Protein AF-A0A6G4ZQU2-F1 (afdb_monomer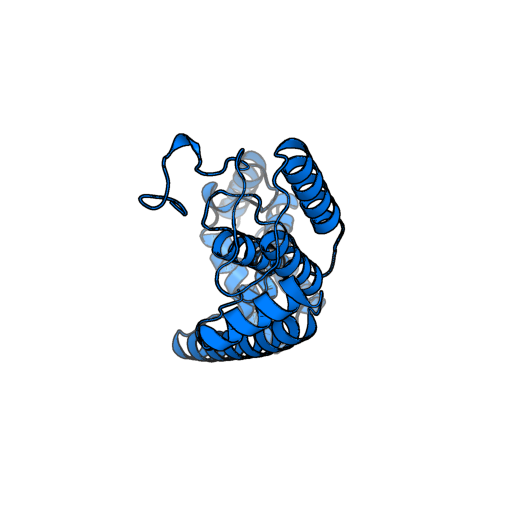_lite)

Secondary structure (DSSP, 8-state):
--STTTS-GGGTTSBPSS----TT--------HHHHHHHHHHHHHHHHH--SHHHHHHHHHHHHHHH--BSS-HHHHHHHHHHHHHHHTTPPPP--TTS-HHHHHHHHHHHHHH---HHHHHHHHHHHHHHHHHHHHHHHHTT--HHHHHTHHHHHHHHHHHHHHT--HHHHHHHHHHHHHHHS-HHHHHHHHHHHHHHHHT--GGGGTTT---HHHHHHHHHHHHHH-

Sequence (229 aa):
LLADGLIDPQYAGKVRDFGVRIGGSTYIPFENPKQLQLQLDKITEKATMISDPFEQSLFLLVHISYLQAFADVNKRTARLAANASLITGNLVPLAFSDVEVQDYMSAMIAIYELQDVRPLIDLYVYSYLRTCAAYDSTVKVLGFDEVRVRYRQERRRVIREVILKGLVGVQLEEYIRSEAIKNLPVQARERFIEDIFEDLEQIDESRLVGLGVSPDQLANWLQLYTQIN

Structure (mmCIF, N/CA/C/O backbone):
data_AF-A0A6G4ZQU2-F1
#
_entry.id   AF-A0A6G4ZQU2-F1
#
loop_
_atom_site.group_PDB
_atom_site.id
_atom_site.type_symbol
_atom_site.label_atom_id
_atom_site.label_alt_id
_atom_site.label_comp_id
_atom_site.label_asym_id
_atom_site.label_entity_id
_atom_site.label_seq_id
_atom_site.pdbx_PDB_ins_code
_atom_site.Cartn_x
_atom_site.Cartn_y
_atom_site.Cartn_z
_atom_site.occupancy
_atom_site.B_iso_or_equiv
_atom_site.auth_seq_id
_atom_site.auth_comp_id
_atom_site.auth_asym_id
_atom_site.auth_atom_id
_atom_site.pdbx_PDB_model_num
ATOM 1 N N . LEU A 1 1 ? 6.284 17.683 -5.124 1.00 61.56 1 LEU A N 1
ATOM 2 C CA . LEU A 1 1 ? 6.090 16.642 -4.073 1.00 61.56 1 LEU A CA 1
ATOM 3 C C . LEU A 1 1 ? 6.946 15.370 -4.235 1.00 61.56 1 LEU A C 1
ATOM 5 O O . LEU A 1 1 ? 7.692 15.100 -3.310 1.00 61.56 1 LEU A O 1
ATOM 9 N N . LEU A 1 2 ? 6.914 14.594 -5.338 1.00 67.00 2 LEU A N 1
ATOM 10 C CA . LEU A 1 2 ? 7.847 13.445 -5.523 1.00 67.00 2 LEU A CA 1
ATOM 11 C C . LEU A 1 2 ? 8.980 13.685 -6.529 1.00 67.00 2 LEU A C 1
ATOM 13 O O . LEU A 1 2 ? 10.102 13.225 -6.320 1.00 67.00 2 LEU A O 1
ATOM 17 N N . ALA A 1 3 ? 8.676 14.390 -7.614 1.00 70.81 3 ALA A N 1
ATOM 18 C CA . ALA A 1 3 ? 9.620 14.729 -8.678 1.00 70.81 3 ALA A CA 1
ATOM 19 C C . ALA A 1 3 ? 10.084 16.199 -8.608 1.00 70.81 3 ALA A C 1
ATOM 21 O O . ALA A 1 3 ? 10.686 16.718 -9.543 1.00 70.81 3 ALA A O 1
ATOM 22 N N . ASP A 1 4 ? 9.772 16.866 -7.495 1.00 75.06 4 ASP A N 1
ATOM 23 C CA . ASP A 1 4 ? 10.093 18.274 -7.267 1.00 75.06 4 ASP A CA 1
ATOM 24 C C . ASP A 1 4 ? 11.600 18.500 -7.305 1.00 75.06 4 ASP A C 1
ATOM 26 O O . ASP A 1 4 ? 12.341 17.768 -6.649 1.00 75.06 4 ASP A O 1
ATOM 30 N N . GLY A 1 5 ? 12.046 19.484 -8.083 1.00 75.75 5 GLY A N 1
ATOM 31 C CA . GLY A 1 5 ? 13.468 19.794 -8.250 1.00 75.75 5 GLY A CA 1
ATOM 32 C C . GLY A 1 5 ? 14.312 18.697 -8.916 1.00 75.75 5 GLY A C 1
ATOM 33 O O . GLY A 1 5 ? 15.528 18.843 -8.981 1.00 75.75 5 GLY A O 1
ATOM 34 N N . LEU A 1 6 ? 13.702 17.610 -9.405 1.00 78.31 6 LEU A N 1
ATOM 35 C CA . LEU A 1 6 ? 14.404 16.488 -10.046 1.00 78.31 6 LEU A CA 1
ATOM 36 C C . LEU A 1 6 ? 14.203 16.453 -11.558 1.00 78.31 6 LEU A C 1
ATOM 38 O O . LEU A 1 6 ? 15.086 16.013 -12.289 1.00 78.31 6 LEU A O 1
ATOM 42 N N . ILE A 1 7 ? 13.040 16.906 -12.022 1.00 83.81 7 ILE A N 1
ATOM 43 C CA . ILE A 1 7 ? 12.680 16.969 -13.438 1.00 83.81 7 ILE A CA 1
ATOM 44 C C . ILE A 1 7 ? 11.973 18.286 -13.736 1.00 83.81 7 ILE A C 1
ATOM 46 O O . ILE A 1 7 ? 11.455 18.947 -12.833 1.00 83.81 7 ILE A O 1
ATOM 50 N N . ASP A 1 8 ? 11.922 18.640 -15.018 1.00 82.75 8 ASP A N 1
ATOM 51 C CA . ASP A 1 8 ? 11.087 19.743 -15.483 1.00 82.75 8 ASP A CA 1
ATOM 52 C C . ASP A 1 8 ? 9.619 19.484 -15.077 1.00 82.75 8 ASP A C 1
ATOM 54 O O . ASP A 1 8 ? 9.116 18.372 -15.305 1.00 82.75 8 ASP A O 1
ATOM 58 N N . PRO A 1 9 ? 8.923 20.472 -14.480 1.00 83.81 9 PRO A N 1
ATOM 59 C CA . PRO A 1 9 ? 7.525 20.350 -14.080 1.00 83.81 9 PRO A CA 1
ATOM 60 C C . PRO A 1 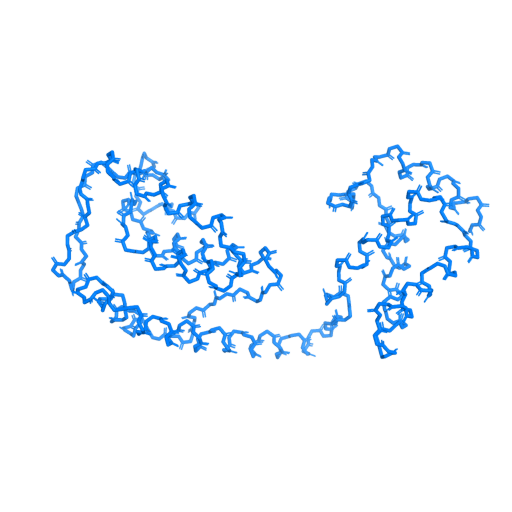9 ? 6.605 19.769 -15.159 1.00 83.81 9 PRO A C 1
ATOM 62 O O . PRO A 1 9 ? 5.661 19.055 -14.823 1.00 83.81 9 PRO A O 1
ATOM 65 N N . GLN A 1 10 ? 6.892 20.001 -16.445 1.00 83.81 10 GLN A N 1
ATOM 66 C CA . GLN A 1 10 ? 6.082 19.467 -17.547 1.00 83.81 10 GLN A CA 1
ATOM 67 C C . GLN A 1 10 ? 6.105 17.928 -17.664 1.00 83.81 10 GLN A C 1
ATOM 69 O O . GLN A 1 10 ? 5.226 17.345 -18.302 1.00 83.81 10 GLN A O 1
ATOM 74 N N . TYR A 1 11 ? 7.096 17.258 -17.062 1.00 84.56 11 TYR A N 1
ATOM 75 C CA . TYR A 1 11 ? 7.219 15.795 -17.047 1.00 84.56 11 TYR A CA 1
ATOM 76 C C . TYR A 1 11 ? 6.740 15.160 -15.733 1.00 84.56 11 TYR A C 1
ATOM 78 O O . TYR A 1 11 ? 6.655 13.934 -15.634 1.00 84.56 11 TYR A O 1
ATOM 86 N N . ALA A 1 12 ? 6.408 15.959 -14.716 1.00 86.69 12 ALA A N 1
ATOM 87 C CA . ALA A 1 12 ? 5.942 15.446 -13.434 1.00 86.69 12 ALA A CA 1
ATOM 88 C C . ALA A 1 12 ? 4.566 14.776 -13.565 1.00 86.69 12 ALA A C 1
ATOM 90 O O . ALA A 1 12 ? 3.587 15.396 -13.966 1.00 86.69 12 ALA A O 1
ATOM 91 N N . GLY A 1 13 ? 4.495 13.484 -13.225 1.00 84.25 13 GLY A N 1
ATOM 92 C CA . GLY A 1 13 ? 3.258 12.695 -13.295 1.00 84.25 13 GLY A CA 1
ATOM 93 C C . GLY A 1 13 ? 2.801 12.336 -14.714 1.00 84.25 13 GLY A C 1
ATOM 94 O O . GLY A 1 13 ? 1.772 11.685 -14.867 1.00 84.25 13 GLY A O 1
ATOM 95 N N . LYS A 1 14 ? 3.562 12.715 -15.747 1.00 90.88 14 LYS A N 1
ATOM 96 C CA . LYS A 1 14 ? 3.265 12.407 -17.149 1.00 90.88 14 LYS A CA 1
ATOM 97 C C . LYS A 1 14 ? 4.028 11.156 -17.589 1.00 90.88 14 LYS A C 1
ATOM 99 O O . LYS A 1 14 ? 5.209 11.002 -17.271 1.00 90.88 14 LYS A O 1
ATOM 104 N N . VAL A 1 15 ? 3.379 10.285 -18.365 1.00 94.06 15 VAL A N 1
ATOM 105 C CA . VAL A 1 15 ? 4.083 9.210 -19.083 1.00 94.06 15 VAL A CA 1
ATOM 106 C C . VAL A 1 15 ? 5.087 9.837 -20.048 1.00 94.06 15 VAL A C 1
ATOM 108 O O . VAL A 1 15 ? 4.749 10.751 -20.805 1.00 94.06 15 VAL A O 1
ATOM 111 N N . ARG A 1 16 ? 6.337 9.372 -19.994 1.00 94.50 16 ARG A N 1
ATOM 112 C CA . ARG A 1 16 ? 7.426 9.945 -20.791 1.00 94.50 16 ARG A CA 1
ATOM 113 C C . ARG A 1 16 ? 7.203 9.736 -22.287 1.00 94.50 16 ARG A C 1
ATOM 115 O O . ARG A 1 16 ? 6.663 8.715 -22.714 1.00 94.50 16 ARG A O 1
ATOM 122 N N . ASP A 1 17 ? 7.682 10.692 -23.074 1.00 93.31 17 ASP A N 1
ATOM 123 C CA . ASP A 1 17 ? 7.628 10.682 -24.537 1.00 93.31 17 ASP A CA 1
ATOM 124 C C . ASP A 1 17 ? 8.978 10.394 -25.219 1.00 93.31 17 ASP A C 1
ATOM 126 O O . ASP A 1 17 ? 9.089 10.450 -26.442 1.00 93.31 17 ASP A O 1
ATOM 130 N N . PHE A 1 18 ? 9.988 10.019 -24.433 1.00 91.25 18 PHE A N 1
ATOM 131 C CA . PHE A 1 18 ? 11.350 9.729 -24.879 1.00 91.25 18 PHE A CA 1
ATOM 132 C C . PHE A 1 18 ? 11.885 8.428 -24.267 1.00 91.25 18 PHE A C 1
ATOM 134 O O . PHE A 1 18 ? 11.382 7.946 -23.249 1.00 91.25 18 PHE A O 1
ATOM 141 N N . GLY A 1 19 ? 12.914 7.847 -24.887 1.00 91.94 19 GLY A N 1
ATOM 142 C CA . GLY A 1 19 ? 13.585 6.640 -24.402 1.00 91.94 19 GLY A CA 1
ATOM 143 C C . GLY A 1 19 ? 14.464 6.896 -23.175 1.00 91.94 19 GLY A C 1
ATOM 144 O O . GLY A 1 19 ? 15.064 7.958 -23.035 1.00 91.94 19 GLY A O 1
ATOM 145 N N . VAL A 1 20 ? 14.564 5.900 -22.295 1.00 92.44 20 VAL A N 1
ATOM 146 C CA . VAL A 1 20 ? 15.454 5.922 -21.122 1.00 92.44 20 VAL A CA 1
ATOM 147 C C . VAL A 1 20 ? 16.318 4.669 -21.098 1.00 92.44 20 VAL A C 1
ATOM 149 O O . VAL A 1 20 ? 16.041 3.688 -21.793 1.00 92.44 20 VAL A O 1
ATOM 152 N N . ARG A 1 21 ? 17.385 4.697 -20.303 1.00 92.38 21 ARG A N 1
ATOM 153 C CA . ARG A 1 21 ? 18.262 3.547 -20.072 1.00 92.38 21 ARG A CA 1
ATOM 154 C C . ARG A 1 21 ? 18.388 3.298 -18.580 1.00 92.38 21 ARG A C 1
ATOM 156 O O . ARG A 1 21 ? 18.332 4.237 -17.786 1.00 92.38 21 ARG A O 1
ATOM 163 N N . ILE A 1 22 ? 18.558 2.034 -18.213 1.00 89.94 22 ILE A N 1
ATOM 164 C CA . ILE A 1 22 ? 18.803 1.638 -16.830 1.00 89.94 22 ILE A CA 1
ATOM 165 C C . ILE A 1 22 ? 20.306 1.480 -16.635 1.00 89.94 22 ILE A C 1
ATOM 167 O O . ILE A 1 22 ? 20.952 0.684 -17.308 1.00 89.94 22 ILE A O 1
ATOM 171 N N . GLY A 1 23 ? 20.877 2.258 -15.716 1.00 88.00 23 GLY A N 1
ATOM 172 C CA . GLY A 1 23 ? 22.291 2.129 -15.371 1.00 88.00 23 GLY A CA 1
ATOM 173 C C . GLY A 1 23 ? 22.607 0.725 -14.846 1.00 88.00 23 GLY A C 1
ATOM 174 O O . GLY A 1 23 ? 21.873 0.205 -14.005 1.00 88.00 23 GLY A O 1
ATOM 175 N N . GLY A 1 24 ? 23.698 0.130 -15.335 1.00 87.56 24 GLY A N 1
ATOM 176 C CA . GLY A 1 24 ? 24.136 -1.214 -14.937 1.00 87.56 24 GLY A CA 1
ATOM 177 C C . GLY A 1 24 ? 23.334 -2.362 -15.559 1.00 87.56 24 GLY A C 1
ATOM 178 O O . GLY A 1 24 ? 23.371 -3.468 -15.032 1.00 87.56 24 GLY A O 1
ATOM 179 N N . SER A 1 25 ? 22.595 -2.106 -16.641 1.00 92.69 25 SER A N 1
ATOM 180 C CA . SER A 1 25 ? 21.677 -3.060 -17.267 1.00 92.69 25 SER A CA 1
ATOM 181 C C . SER A 1 25 ? 21.644 -2.849 -18.791 1.00 92.69 25 SER A C 1
ATOM 183 O O . SER A 1 25 ? 21.782 -1.723 -19.272 1.00 92.69 25 SER A O 1
ATOM 185 N N . THR A 1 26 ? 21.506 -3.936 -19.555 1.00 93.88 26 THR A N 1
ATOM 186 C CA . THR A 1 26 ? 21.281 -3.923 -21.012 1.00 93.88 26 THR A CA 1
ATOM 187 C C . THR A 1 26 ? 19.802 -3.832 -21.385 1.00 93.88 26 THR A C 1
ATOM 189 O O . THR A 1 26 ? 19.474 -3.588 -22.546 1.00 93.88 26 THR A O 1
ATOM 192 N N . TYR A 1 27 ? 18.908 -3.959 -20.402 1.00 94.81 27 TYR A N 1
ATOM 193 C CA . TYR A 1 27 ? 17.475 -3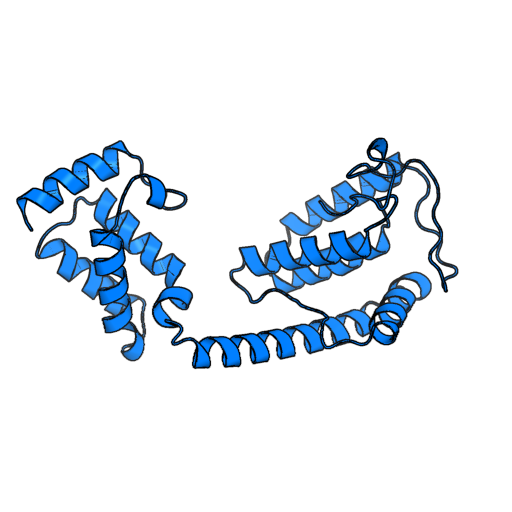.762 -20.559 1.00 94.81 27 TYR A CA 1
ATOM 194 C C . TYR A 1 27 ? 17.134 -2.385 -21.142 1.00 94.81 27 TYR A C 1
ATOM 196 O O . TYR A 1 27 ? 17.548 -1.329 -20.647 1.00 94.81 27 TYR A O 1
ATOM 204 N N . ILE A 1 28 ? 16.309 -2.411 -22.188 1.00 94.12 28 ILE A N 1
ATOM 205 C CA . ILE A 1 28 ? 15.767 -1.229 -22.851 1.00 94.12 28 ILE A CA 1
ATOM 206 C C . ILE A 1 28 ? 14.255 -1.209 -22.596 1.00 94.12 28 ILE A C 1
ATOM 208 O O . ILE A 1 28 ? 13.532 -2.017 -23.184 1.00 94.12 28 ILE A O 1
ATOM 212 N N . PRO A 1 29 ? 13.756 -0.300 -21.738 1.00 93.75 29 PRO A N 1
ATOM 213 C CA . PRO A 1 29 ? 12.323 -0.138 -21.527 1.00 93.75 29 PRO A CA 1
ATOM 214 C C . PRO A 1 29 ? 11.602 0.302 -22.805 1.00 93.75 29 PRO A C 1
ATOM 216 O O . PRO A 1 29 ? 12.204 0.908 -23.690 1.00 93.75 29 PRO A O 1
ATOM 219 N N . PHE A 1 30 ? 10.283 0.092 -22.867 1.00 92.38 30 PHE A N 1
ATOM 220 C CA . PHE A 1 30 ? 9.468 0.584 -23.983 1.00 92.38 30 PHE A CA 1
ATOM 221 C C . PHE A 1 30 ? 9.690 2.083 -24.220 1.00 92.38 30 PHE A C 1
ATOM 223 O O . PHE A 1 30 ? 9.638 2.887 -23.290 1.00 92.38 30 PHE A O 1
ATOM 230 N N . GLU A 1 31 ? 9.918 2.476 -25.468 1.00 92.75 31 GLU A N 1
ATOM 231 C CA . GLU A 1 31 ? 10.144 3.882 -25.832 1.00 92.75 31 GLU A CA 1
ATOM 232 C C . GLU A 1 31 ? 8.875 4.545 -26.377 1.00 92.75 31 GLU A C 1
ATOM 234 O O . GLU A 1 31 ? 8.718 5.758 -26.276 1.00 92.75 31 GLU A O 1
ATOM 239 N N . ASN A 1 32 ? 7.936 3.754 -26.910 1.00 94.75 32 ASN A N 1
ATOM 240 C CA . ASN A 1 32 ? 6.699 4.278 -27.472 1.00 94.75 32 ASN A CA 1
ATOM 241 C C . ASN A 1 32 ? 5.730 4.731 -26.357 1.00 94.75 32 ASN A C 1
ATOM 243 O O . ASN A 1 32 ? 5.275 3.891 -25.574 1.00 94.75 32 ASN A O 1
ATOM 247 N N . PRO A 1 33 ? 5.313 6.009 -26.322 1.00 93.88 33 PRO A N 1
ATOM 248 C CA . PRO A 1 33 ? 4.516 6.539 -25.209 1.00 93.88 33 PRO A CA 1
ATOM 249 C C . PRO A 1 33 ? 3.104 5.955 -25.152 1.00 93.88 33 PRO A C 1
ATOM 251 O O . PRO A 1 33 ? 2.563 5.726 -24.073 1.00 93.88 33 PRO A O 1
ATOM 254 N N . LYS A 1 34 ? 2.515 5.639 -26.315 1.00 95.06 34 LYS A N 1
ATOM 255 C CA . LYS A 1 34 ? 1.202 4.980 -26.388 1.00 95.06 34 LYS A CA 1
ATOM 256 C C . LYS A 1 34 ? 1.272 3.556 -25.844 1.00 95.06 34 LYS A C 1
ATOM 258 O O . LYS A 1 34 ? 0.347 3.119 -25.170 1.00 95.06 34 LYS A O 1
ATOM 263 N N . GLN A 1 35 ? 2.364 2.839 -26.120 1.00 95.44 35 GLN A N 1
ATOM 264 C CA . GLN A 1 35 ? 2.576 1.506 -25.553 1.00 95.44 35 GLN A CA 1
ATOM 265 C C . GLN A 1 35 ? 2.811 1.572 -24.043 1.00 95.44 35 GLN A C 1
ATOM 267 O O . GLN A 1 35 ? 2.234 0.765 -23.324 1.00 95.44 35 GLN A O 1
ATOM 272 N N . LEU A 1 36 ? 3.595 2.539 -23.554 1.00 96.19 36 LEU A N 1
ATOM 273 C CA . LEU A 1 36 ? 3.791 2.747 -22.116 1.00 96.19 36 LEU A CA 1
ATOM 274 C C . LEU A 1 36 ? 2.470 3.010 -21.396 1.00 96.19 36 LEU A C 1
ATOM 276 O O . LEU A 1 36 ? 2.189 2.337 -20.408 1.00 96.19 36 LEU A O 1
ATOM 280 N N . GLN A 1 37 ? 1.650 3.930 -21.914 1.00 96.69 37 GLN A N 1
ATOM 281 C CA . GLN A 1 37 ? 0.335 4.222 -21.342 1.00 96.69 37 GLN A CA 1
ATOM 282 C C . GLN A 1 37 ? -0.543 2.969 -21.328 1.00 96.69 37 GLN A C 1
ATOM 284 O O . GLN A 1 37 ? -1.059 2.596 -20.283 1.00 96.69 37 GLN A O 1
ATOM 289 N N . LEU A 1 38 ? -0.622 2.254 -22.455 1.00 97.31 38 LEU A N 1
ATOM 290 C CA . LEU A 1 38 ? -1.411 1.027 -22.556 1.00 97.31 38 LEU A CA 1
ATOM 291 C C . LEU A 1 38 ? -0.976 -0.042 -21.541 1.00 97.31 38 LEU A C 1
ATOM 293 O O . LEU A 1 38 ? -1.814 -0.758 -20.998 1.00 97.31 38 LEU A O 1
ATOM 297 N N . GLN A 1 39 ? 0.328 -0.204 -21.312 1.00 97.69 39 GLN A N 1
ATOM 298 C CA . GLN A 1 39 ? 0.828 -1.163 -20.325 1.00 97.69 39 GLN A CA 1
ATOM 299 C C . GLN A 1 39 ? 0.579 -0.687 -18.895 1.00 97.69 39 GLN A C 1
ATOM 301 O O . GLN A 1 39 ? 0.233 -1.506 -18.048 1.00 97.69 39 GLN A O 1
ATOM 306 N N . LEU A 1 40 ? 0.707 0.615 -18.627 1.00 97.00 40 LEU A N 1
ATOM 307 C CA . LEU A 1 40 ? 0.384 1.185 -17.323 1.00 97.00 40 LEU A CA 1
ATOM 308 C C . LEU A 1 40 ? -1.094 0.960 -16.982 1.00 97.00 40 LEU A C 1
ATOM 310 O O . LEU A 1 40 ? -1.380 0.479 -15.890 1.00 97.00 40 LEU A O 1
ATOM 314 N N . ASP A 1 41 ? -1.997 1.207 -17.933 1.00 97.62 41 ASP A N 1
ATOM 315 C CA . ASP A 1 41 ? -3.438 0.978 -17.777 1.00 97.62 41 ASP A CA 1
ATOM 316 C C . ASP A 1 41 ? -3.744 -0.503 -17.503 1.00 97.62 41 ASP A C 1
ATOM 318 O O . ASP A 1 41 ? -4.520 -0.835 -16.614 1.00 97.62 41 ASP A O 1
ATOM 322 N N . LYS A 1 42 ? -3.072 -1.426 -18.204 1.00 98.25 42 LYS A N 1
ATOM 323 C CA . LYS A 1 42 ? -3.217 -2.870 -17.949 1.00 98.25 42 LYS A CA 1
ATOM 324 C C . LYS A 1 42 ? -2.706 -3.284 -16.572 1.00 98.25 42 LYS A C 1
ATOM 326 O O . LYS A 1 42 ? -3.266 -4.193 -15.963 1.00 98.25 42 LYS A O 1
ATOM 331 N N . ILE A 1 43 ? -1.615 -2.682 -16.100 1.00 98.06 43 ILE A N 1
ATOM 332 C CA . ILE A 1 43 ? -1.070 -2.959 -14.766 1.00 98.06 43 ILE A CA 1
ATOM 333 C C . ILE A 1 43 ? -2.053 -2.474 -13.704 1.00 98.06 43 ILE A C 1
ATOM 335 O O . ILE A 1 43 ? -2.355 -3.229 -12.783 1.00 98.06 43 ILE A O 1
ATOM 339 N N . THR A 1 44 ? -2.574 -1.253 -13.826 1.00 96.44 44 THR A N 1
ATOM 340 C CA . THR A 1 44 ? -3.524 -0.710 -12.847 1.00 96.44 44 THR A CA 1
ATOM 341 C C . THR A 1 44 ? -4.833 -1.493 -12.846 1.00 96.44 44 THR A C 1
ATOM 343 O O . THR A 1 44 ? -5.311 -1.845 -11.771 1.00 96.44 44 THR A O 1
ATOM 346 N N . GLU A 1 45 ? -5.359 -1.856 -14.017 1.00 98.06 45 GLU A N 1
ATOM 347 C CA . GLU A 1 45 ? -6.557 -2.691 -14.144 1.00 98.06 45 GLU A CA 1
ATOM 348 C C . GLU A 1 45 ? -6.361 -4.075 -13.509 1.00 98.06 45 GLU A C 1
ATOM 350 O O . GLU A 1 45 ? -7.206 -4.539 -12.753 1.00 98.06 45 GLU A O 1
ATOM 355 N N . LYS A 1 46 ? -5.224 -4.739 -13.748 1.00 98.19 46 LYS A N 1
ATOM 356 C CA . L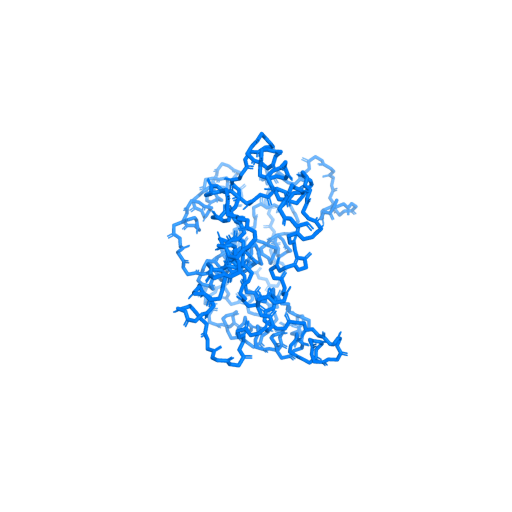YS A 1 46 ? -4.937 -6.026 -13.099 1.00 98.19 46 LYS A CA 1
ATOM 357 C C . LYS A 1 46 ? -4.788 -5.887 -11.592 1.00 98.19 46 LYS A C 1
ATOM 359 O O . LYS A 1 46 ? -5.294 -6.731 -10.861 1.00 98.19 46 LYS A O 1
ATOM 364 N N . ALA A 1 47 ? -4.117 -4.836 -11.126 1.00 97.62 47 ALA A N 1
ATOM 365 C CA . ALA A 1 47 ? -3.905 -4.623 -9.704 1.00 97.62 47 ALA A CA 1
ATOM 366 C C . ALA A 1 47 ? -5.233 -4.498 -8.945 1.00 97.62 47 ALA A C 1
ATOM 368 O O . ALA A 1 47 ? -5.356 -5.079 -7.872 1.00 97.62 47 ALA A O 1
ATOM 369 N N . THR A 1 48 ? -6.248 -3.822 -9.497 1.00 96.38 48 THR A N 1
ATOM 370 C CA . THR A 1 48 ? -7.563 -3.691 -8.837 1.00 96.38 48 THR A CA 1
ATOM 371 C C . THR A 1 48 ? -8.337 -5.007 -8.738 1.00 96.38 48 THR A C 1
ATOM 373 O O . THR A 1 48 ? -9.245 -5.104 -7.916 1.00 96.38 48 THR A O 1
ATOM 376 N N . MET A 1 49 ? -7.977 -6.023 -9.527 1.00 97.75 49 MET A N 1
ATOM 377 C CA . MET A 1 49 ? -8.571 -7.363 -9.449 1.00 97.75 4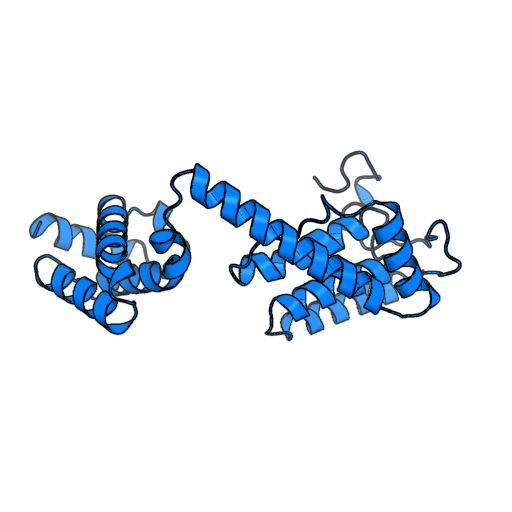9 MET A CA 1
ATOM 378 C C . MET A 1 49 ? -7.897 -8.263 -8.402 1.00 97.75 49 MET A C 1
ATOM 380 O O . MET A 1 49 ? -8.465 -9.288 -8.024 1.00 97.75 49 MET A O 1
ATOM 384 N N . ILE A 1 50 ? -6.696 -7.912 -7.928 1.00 97.81 50 ILE A N 1
ATOM 385 C CA . ILE A 1 50 ? -5.969 -8.702 -6.928 1.00 97.81 50 ILE A CA 1
ATOM 386 C C . ILE A 1 50 ? -6.551 -8.404 -5.544 1.00 97.81 50 ILE A C 1
ATOM 388 O O . ILE A 1 50 ? -6.519 -7.266 -5.080 1.00 97.81 50 ILE A O 1
ATOM 392 N N . SER A 1 51 ? -7.091 -9.440 -4.898 1.00 95.12 51 SER A N 1
ATOM 393 C CA . SER A 1 51 ? -7.758 -9.315 -3.594 1.00 95.12 51 SER A CA 1
ATOM 394 C C . SER A 1 51 ? -6.792 -9.389 -2.413 1.00 95.12 51 SER A C 1
ATOM 396 O O . SER A 1 51 ? -7.029 -8.736 -1.400 1.00 95.12 51 SER A O 1
ATOM 398 N N . ASP A 1 52 ? -5.720 -10.179 -2.523 1.00 97.12 52 ASP A N 1
ATOM 399 C CA . ASP A 1 52 ? -4.719 -10.281 -1.464 1.00 97.12 52 ASP A CA 1
ATOM 400 C C . ASP A 1 52 ? -3.821 -9.025 -1.448 1.00 97.12 52 ASP A C 1
ATOM 402 O O . ASP A 1 52 ? -3.187 -8.710 -2.463 1.00 97.12 52 ASP A O 1
ATOM 406 N N . PRO A 1 53 ? -3.734 -8.285 -0.324 1.00 96.44 53 PRO A N 1
ATOM 407 C CA . PRO A 1 53 ? -2.956 -7.050 -0.273 1.00 96.44 53 PRO A CA 1
ATOM 408 C C . PRO A 1 53 ? -1.451 -7.241 -0.496 1.00 96.44 53 PRO A C 1
ATOM 410 O O . PRO A 1 53 ? -0.803 -6.331 -1.018 1.00 96.44 53 PRO A O 1
ATOM 413 N N . PHE A 1 54 ? -0.878 -8.390 -0.114 1.00 97.44 54 PHE A N 1
ATOM 414 C CA . PHE A 1 54 ? 0.547 -8.672 -0.312 1.00 97.44 54 PHE A CA 1
ATOM 415 C C . PHE A 1 54 ? 0.848 -8.971 -1.774 1.00 97.44 54 PHE A C 1
ATOM 417 O O . PHE A 1 54 ? 1.798 -8.421 -2.332 1.00 97.44 54 PHE A O 1
ATOM 424 N N . GLU A 1 55 ? 0.013 -9.787 -2.411 1.00 97.94 55 GLU A N 1
ATOM 425 C CA . GLU A 1 55 ? 0.095 -10.064 -3.839 1.00 97.94 55 GLU A CA 1
ATOM 426 C C . GLU A 1 55 ? -0.070 -8.773 -4.645 1.00 97.94 55 GLU A C 1
ATOM 428 O O . GLU A 1 55 ? 0.750 -8.490 -5.518 1.00 97.94 55 GLU A O 1
ATOM 433 N N . GLN A 1 56 ? -1.059 -7.936 -4.308 1.00 98.38 56 GLN A N 1
ATOM 434 C CA . GLN A 1 56 ? -1.279 -6.653 -4.980 1.00 98.38 56 GLN A CA 1
ATOM 435 C C . GLN A 1 56 ? -0.075 -5.715 -4.798 1.00 98.38 56 GLN A C 1
ATOM 437 O O . GLN A 1 56 ? 0.389 -5.092 -5.757 1.00 98.38 56 GLN A O 1
ATOM 442 N N . SER A 1 57 ? 0.467 -5.654 -3.578 1.00 98.19 57 SER A N 1
ATOM 443 C CA . SER A 1 57 ? 1.647 -4.858 -3.235 1.00 98.19 57 SER A CA 1
ATOM 444 C C . SER A 1 57 ? 2.877 -5.282 -4.043 1.00 98.19 57 SER A C 1
ATOM 446 O O . SER A 1 57 ? 3.512 -4.452 -4.702 1.00 98.19 57 SER A O 1
ATOM 448 N N . LEU A 1 58 ? 3.192 -6.581 -4.047 1.00 98.06 58 LEU A N 1
ATOM 449 C CA . LEU A 1 58 ? 4.318 -7.146 -4.788 1.00 98.06 58 LEU A CA 1
ATOM 450 C C . LEU A 1 58 ? 4.131 -6.979 -6.302 1.00 98.06 58 LEU A C 1
ATOM 452 O O . LEU A 1 58 ? 5.072 -6.599 -7.003 1.00 98.06 58 LEU A O 1
ATOM 456 N N . PHE A 1 59 ? 2.912 -7.202 -6.802 1.00 98.31 59 PHE A N 1
ATOM 457 C CA . PHE A 1 59 ? 2.563 -7.020 -8.207 1.00 98.31 59 PHE A CA 1
ATOM 458 C C . PHE A 1 59 ? 2.862 -5.591 -8.668 1.00 98.31 59 PHE A C 1
ATOM 460 O O . PHE A 1 59 ? 3.576 -5.404 -9.658 1.00 98.31 59 PHE A O 1
ATOM 467 N N . LEU A 1 60 ? 2.379 -4.584 -7.934 1.00 98.00 60 LEU A N 1
ATOM 468 C CA . LEU A 1 60 ? 2.625 -3.175 -8.247 1.00 98.00 60 LEU A CA 1
ATOM 469 C C . LEU A 1 60 ? 4.113 -2.824 -8.152 1.00 98.00 60 LEU A C 1
ATOM 471 O O . LEU A 1 60 ? 4.636 -2.147 -9.042 1.00 98.00 60 LEU A O 1
ATOM 475 N N . LEU A 1 61 ? 4.807 -3.314 -7.119 1.00 97.81 61 LEU A N 1
ATOM 476 C CA . LEU A 1 61 ? 6.235 -3.064 -6.930 1.00 97.81 61 LEU A CA 1
ATOM 477 C C . LEU A 1 61 ? 7.059 -3.551 -8.129 1.00 97.81 61 LEU A C 1
ATOM 479 O O . LEU A 1 61 ? 7.890 -2.800 -8.645 1.00 97.81 61 LEU A O 1
ATOM 483 N N . VAL A 1 62 ? 6.810 -4.782 -8.584 1.00 97.62 62 VAL A N 1
ATOM 484 C CA . VAL A 1 62 ? 7.511 -5.399 -9.720 1.00 97.62 62 VAL A CA 1
ATOM 485 C C . VAL A 1 62 ? 7.166 -4.678 -11.021 1.00 97.62 62 VAL A C 1
ATOM 487 O O . VAL A 1 62 ? 8.057 -4.186 -11.714 1.00 97.62 62 VAL A O 1
ATOM 490 N N . HIS A 1 63 ? 5.878 -4.584 -11.357 1.00 97.62 63 HIS A N 1
ATOM 491 C CA . HIS A 1 63 ? 5.458 -4.191 -12.702 1.00 97.62 63 HIS A CA 1
ATOM 492 C C . HIS A 1 63 ? 5.661 -2.697 -12.973 1.00 97.62 63 HIS A C 1
ATOM 494 O O . HIS A 1 63 ? 6.088 -2.332 -14.069 1.00 97.62 63 HIS A O 1
ATOM 500 N N . ILE A 1 64 ? 5.444 -1.823 -11.981 1.00 96.69 64 ILE A N 1
ATOM 501 C CA . ILE A 1 64 ? 5.726 -0.386 -12.136 1.00 96.69 64 ILE A CA 1
ATOM 502 C C . ILE A 1 64 ? 7.236 -0.155 -12.251 1.00 96.69 64 ILE A C 1
ATOM 504 O O . ILE A 1 64 ? 7.678 0.639 -13.086 1.00 96.69 64 ILE A O 1
ATOM 508 N N . SER A 1 65 ? 8.041 -0.871 -11.457 1.00 95.38 65 SER A N 1
ATOM 509 C CA . SER A 1 65 ? 9.500 -0.769 -11.548 1.00 95.38 65 SER A CA 1
ATOM 510 C C . SER A 1 65 ? 10.025 -1.275 -12.893 1.00 95.38 65 SER A C 1
ATOM 512 O O . SER A 1 65 ? 10.948 -0.676 -13.438 1.00 95.38 65 SER A O 1
ATOM 514 N N . TYR A 1 66 ? 9.429 -2.329 -13.455 1.00 96.00 66 TYR A N 1
ATOM 515 C CA . TYR A 1 66 ? 9.799 -2.866 -14.766 1.00 96.00 66 TYR A CA 1
ATOM 516 C C . TYR A 1 66 ? 9.428 -1.937 -15.929 1.00 96.00 66 TYR A C 1
ATOM 518 O O . TYR A 1 66 ? 10.234 -1.727 -16.838 1.00 96.00 66 TYR A O 1
ATOM 526 N N . LEU A 1 67 ? 8.229 -1.345 -15.892 1.00 96.00 67 LEU A N 1
ATOM 527 C CA . LEU A 1 67 ? 7.687 -0.564 -17.007 1.00 96.00 67 LEU A CA 1
ATOM 528 C C . LEU A 1 67 ? 8.475 0.724 -17.294 1.00 96.00 67 LEU A C 1
ATOM 530 O O . LEU A 1 67 ? 8.600 1.118 -18.454 1.00 96.00 67 LEU A O 1
ATOM 534 N N . GLN A 1 68 ? 8.997 1.384 -16.252 1.00 95.25 68 GLN A N 1
ATOM 535 C CA . GLN A 1 68 ? 9.710 2.666 -16.367 1.00 95.25 68 GLN A CA 1
ATOM 536 C C . GLN A 1 68 ? 8.891 3.720 -17.136 1.00 95.25 68 GLN A C 1
ATOM 538 O O . GLN A 1 68 ? 9.371 4.312 -18.105 1.00 95.25 68 GLN A O 1
ATOM 543 N N . ALA A 1 69 ? 7.628 3.917 -16.742 1.00 94.56 69 ALA A N 1
ATOM 544 C CA . ALA A 1 69 ? 6.673 4.776 -17.450 1.00 94.56 69 ALA A CA 1
ATOM 545 C C . ALA A 1 69 ? 6.969 6.280 -17.337 1.00 94.56 69 ALA A C 1
ATOM 547 O O . ALA A 1 69 ? 6.532 7.056 -18.185 1.00 94.56 69 ALA A O 1
ATOM 548 N N . PHE A 1 70 ? 7.703 6.700 -16.308 1.00 93.69 70 PHE A N 1
ATOM 549 C CA . PHE A 1 70 ? 7.967 8.106 -16.009 1.00 93.69 70 PHE A CA 1
ATOM 550 C C . PHE A 1 70 ? 9.412 8.494 -16.334 1.00 93.69 70 PHE A C 1
ATOM 552 O O . PHE A 1 70 ? 10.293 7.635 -16.415 1.00 93.69 70 PHE A O 1
ATOM 559 N N . ALA A 1 71 ? 9.649 9.798 -16.501 1.00 89.75 71 ALA A N 1
ATOM 560 C CA . ALA A 1 71 ? 10.973 10.361 -16.778 1.00 89.75 71 ALA A CA 1
ATOM 561 C C . ALA A 1 71 ? 11.997 10.059 -15.667 1.00 89.75 71 ALA A C 1
ATOM 563 O O . ALA A 1 71 ? 13.149 9.751 -15.952 1.00 89.75 71 ALA A O 1
ATOM 564 N N . ASP A 1 72 ? 11.560 10.110 -14.410 1.00 87.31 72 ASP A N 1
ATOM 565 C CA . ASP A 1 72 ? 12.325 9.711 -13.229 1.00 87.31 72 ASP A CA 1
ATOM 566 C C . ASP A 1 72 ? 11.342 9.208 -12.152 1.00 87.31 72 ASP A C 1
ATOM 568 O O . ASP A 1 72 ? 10.126 9.184 -12.352 1.00 87.31 72 ASP A O 1
ATOM 572 N N . VAL A 1 73 ? 11.850 8.811 -10.984 1.00 88.06 73 VAL A N 1
ATOM 573 C CA . VAL A 1 73 ? 11.073 8.495 -9.778 1.00 88.06 73 VAL A CA 1
ATOM 574 C C . VAL A 1 73 ? 10.312 7.164 -9.876 1.00 88.06 73 VAL A C 1
ATOM 576 O O . VAL A 1 73 ? 9.688 6.760 -8.903 1.00 88.06 73 VAL A O 1
ATOM 579 N N . ASN A 1 74 ? 10.464 6.387 -10.958 1.00 92.12 74 ASN A N 1
ATOM 580 C CA . ASN A 1 74 ? 9.785 5.093 -11.160 1.00 92.12 74 ASN A CA 1
ATOM 581 C C . ASN A 1 74 ? 9.870 4.156 -9.941 1.00 92.12 74 ASN A C 1
ATOM 583 O O . ASN A 1 74 ? 8.851 3.673 -9.456 1.00 92.12 74 ASN A O 1
ATOM 587 N N . LYS A 1 75 ? 11.072 3.960 -9.377 1.00 89.88 75 LYS A N 1
ATOM 588 C CA . LYS A 1 75 ? 11.279 3.097 -8.194 1.00 89.88 75 LYS A CA 1
ATOM 589 C C . LYS A 1 75 ? 10.566 3.631 -6.942 1.00 89.88 75 LYS A C 1
ATOM 591 O O . LYS A 1 75 ? 10.077 2.859 -6.126 1.00 89.88 75 LYS A O 1
ATOM 596 N N . ARG A 1 76 ? 10.512 4.958 -6.774 1.00 90.94 76 ARG A N 1
ATOM 597 C CA . ARG A 1 76 ? 9.811 5.611 -5.654 1.00 90.94 76 ARG A CA 1
ATOM 598 C C . ARG A 1 76 ? 8.296 5.494 -5.827 1.00 90.94 76 ARG A C 1
ATOM 600 O O . ARG A 1 76 ? 7.620 5.119 -4.874 1.00 90.94 76 ARG A O 1
ATOM 607 N N . THR A 1 77 ? 7.790 5.725 -7.037 1.00 94.12 77 THR A N 1
ATOM 608 C CA . THR A 1 77 ? 6.377 5.531 -7.389 1.00 94.12 77 THR A CA 1
ATOM 609 C C . THR A 1 77 ? 5.942 4.084 -7.168 1.00 94.12 77 THR A C 1
ATOM 611 O O . THR A 1 77 ? 4.907 3.858 -6.552 1.00 94.12 77 THR A O 1
ATOM 614 N N . ALA A 1 78 ? 6.756 3.105 -7.575 1.00 95.88 78 ALA A N 1
ATOM 615 C CA . ALA A 1 78 ? 6.470 1.687 -7.365 1.00 95.88 78 ALA A CA 1
ATOM 616 C C . ALA A 1 78 ? 6.353 1.328 -5.875 1.00 95.88 78 ALA A C 1
ATOM 618 O O . ALA A 1 78 ? 5.394 0.675 -5.477 1.00 95.88 78 ALA A O 1
ATOM 619 N N . ARG A 1 79 ? 7.280 1.804 -5.030 1.00 94.88 79 ARG A N 1
ATOM 620 C CA . ARG A 1 79 ? 7.216 1.582 -3.574 1.00 94.88 79 ARG A CA 1
ATOM 621 C C . ARG A 1 79 ? 5.994 2.231 -2.925 1.00 94.88 79 ARG A C 1
ATOM 623 O O . ARG A 1 79 ? 5.401 1.642 -2.029 1.00 94.88 79 ARG A O 1
ATOM 630 N N . LEU A 1 80 ? 5.606 3.426 -3.368 1.00 95.00 80 LEU A N 1
ATOM 631 C CA . LEU A 1 80 ? 4.402 4.089 -2.862 1.00 95.00 80 LEU A CA 1
ATOM 632 C C . LEU A 1 80 ? 3.127 3.361 -3.282 1.00 95.00 80 LEU A C 1
ATOM 634 O O . LEU A 1 80 ? 2.253 3.157 -2.447 1.00 95.00 80 LEU A O 1
ATOM 638 N N . ALA A 1 81 ? 3.043 2.924 -4.539 1.00 95.75 81 ALA A N 1
ATOM 639 C CA . ALA A 1 81 ? 1.927 2.118 -5.022 1.00 95.75 81 ALA A CA 1
ATOM 640 C C . ALA A 1 81 ? 1.820 0.794 -4.249 1.00 95.75 81 ALA A C 1
ATOM 642 O O . ALA A 1 81 ? 0.742 0.445 -3.781 1.00 95.75 81 ALA A O 1
ATOM 643 N N . ALA A 1 82 ? 2.948 0.114 -4.024 1.00 96.81 82 ALA A N 1
ATOM 644 C CA . ALA A 1 82 ? 3.004 -1.107 -3.224 1.00 96.81 82 ALA A CA 1
ATOM 645 C C . ALA A 1 82 ? 2.523 -0.889 -1.778 1.00 96.81 82 ALA A C 1
ATOM 647 O O . ALA A 1 82 ? 1.838 -1.742 -1.214 1.00 96.81 82 ALA A O 1
ATOM 648 N N . ASN A 1 83 ? 2.854 0.259 -1.179 1.00 96.81 83 ASN A N 1
ATOM 649 C CA . ASN A 1 83 ? 2.401 0.617 0.164 1.00 96.81 83 ASN A CA 1
ATOM 650 C C . ASN A 1 83 ? 0.929 1.020 0.227 1.00 96.81 83 ASN A C 1
ATOM 652 O O . ASN A 1 83 ? 0.295 0.772 1.249 1.00 96.81 83 ASN A O 1
ATOM 656 N N . ALA A 1 84 ? 0.368 1.597 -0.837 1.00 94.81 84 ALA A N 1
ATOM 657 C CA . ALA A 1 84 ? -1.058 1.903 -0.886 1.00 94.81 84 ALA A CA 1
ATOM 658 C C . ALA A 1 84 ? -1.896 0.633 -0.661 1.00 94.81 84 ALA A C 1
ATOM 660 O O . ALA A 1 84 ? -2.782 0.644 0.190 1.00 94.81 84 ALA A O 1
ATOM 661 N N . SER A 1 85 ? -1.543 -0.476 -1.322 1.00 94.69 85 SER A N 1
ATOM 662 C CA . SER A 1 85 ? -2.183 -1.785 -1.127 1.00 94.69 85 SER A CA 1
ATOM 663 C C . SER A 1 85 ? -2.152 -2.244 0.331 1.00 94.69 85 SER A C 1
ATOM 665 O O . SER A 1 85 ? -3.201 -2.511 0.916 1.00 94.69 85 SER A O 1
ATOM 667 N N . LEU A 1 86 ? -0.972 -2.245 0.957 1.00 95.50 86 LEU A N 1
ATOM 668 C CA . LEU A 1 86 ? -0.810 -2.668 2.353 1.00 95.50 86 LEU A CA 1
ATOM 669 C C . LEU A 1 86 ? -1.614 -1.785 3.314 1.00 95.50 86 LEU A C 1
ATOM 671 O O . LEU A 1 86 ? -2.346 -2.296 4.158 1.00 95.50 86 LEU A O 1
ATOM 675 N N . ILE A 1 87 ? -1.546 -0.463 3.144 1.00 93.00 87 ILE A N 1
ATOM 676 C CA . ILE A 1 87 ? -2.256 0.498 3.998 1.00 93.00 87 ILE A CA 1
ATOM 677 C C . ILE A 1 87 ? -3.772 0.331 3.865 1.00 93.00 87 ILE A C 1
ATOM 679 O O . ILE A 1 87 ? -4.477 0.318 4.874 1.00 93.00 87 ILE A O 1
ATOM 683 N N . THR A 1 88 ? -4.292 0.173 2.642 1.00 87.75 88 THR A N 1
ATOM 684 C CA . THR A 1 88 ? -5.731 -0.069 2.433 1.00 87.75 88 THR A CA 1
ATOM 685 C C . THR A 1 88 ? -6.193 -1.394 3.038 1.00 87.75 88 THR A C 1
ATOM 687 O O . THR A 1 88 ? -7.314 -1.472 3.537 1.00 87.75 88 THR A O 1
ATOM 690 N N . GLY A 1 89 ? -5.308 -2.395 3.084 1.00 88.25 89 GLY A N 1
ATOM 691 C CA . GLY A 1 89 ? -5.503 -3.658 3.797 1.00 88.25 89 GLY A CA 1
ATOM 692 C C . GLY A 1 89 ? -5.273 -3.588 5.312 1.00 88.25 89 GLY A C 1
ATOM 693 O O . GLY A 1 89 ? -5.329 -4.623 5.969 1.00 88.25 89 GLY A O 1
ATOM 694 N N . ASN A 1 90 ? -5.016 -2.401 5.880 1.00 86.06 90 ASN A N 1
ATOM 695 C CA . ASN A 1 90 ? -4.691 -2.198 7.298 1.00 86.06 90 ASN A CA 1
ATOM 696 C C . ASN A 1 90 ? -3.461 -3.006 7.770 1.00 86.06 90 ASN A C 1
ATOM 698 O O . ASN A 1 90 ? -3.412 -3.482 8.905 1.00 86.06 90 ASN A O 1
ATOM 702 N N . LEU A 1 91 ? -2.475 -3.166 6.886 1.00 90.56 91 LEU A N 1
ATOM 703 C CA . LEU A 1 91 ? -1.197 -3.825 7.145 1.00 90.56 91 LEU A CA 1
ATOM 704 C C . LEU A 1 91 ? -0.084 -2.799 7.384 1.00 90.56 91 LEU A C 1
ATOM 706 O O . LEU A 1 91 ? -0.203 -1.619 7.038 1.00 90.56 91 LEU A O 1
ATOM 710 N N . VAL A 1 92 ? 1.018 -3.264 7.974 1.00 90.69 92 VAL A N 1
ATOM 711 C CA . VAL A 1 92 ? 2.199 -2.433 8.226 1.00 90.69 92 VAL A CA 1
ATOM 712 C C . VAL A 1 92 ? 2.783 -1.971 6.882 1.00 90.69 92 VAL A C 1
ATOM 714 O O . VAL A 1 92 ? 2.948 -2.790 5.980 1.00 90.69 92 VAL A O 1
ATOM 717 N N . PRO A 1 93 ? 3.106 -0.681 6.699 1.00 93.88 93 PRO A N 1
ATOM 718 C CA . PRO A 1 93 ? 3.763 -0.225 5.480 1.00 93.88 93 PRO A CA 1
ATOM 719 C C . PRO A 1 93 ? 5.137 -0.879 5.313 1.00 93.88 93 PRO A C 1
ATOM 721 O O . PRO A 1 93 ? 5.917 -0.953 6.256 1.00 93.88 93 PRO A O 1
ATOM 724 N N . LEU A 1 94 ? 5.465 -1.297 4.097 1.00 94.44 94 LEU A N 1
ATOM 725 C CA . LEU A 1 94 ? 6.776 -1.800 3.716 1.00 94.44 94 LEU A CA 1
ATOM 726 C C . LEU A 1 94 ? 7.817 -0.671 3.695 1.00 94.44 94 LEU A C 1
ATOM 728 O O . LEU A 1 94 ? 7.636 0.354 3.024 1.00 94.44 94 LEU A O 1
ATOM 732 N N . ALA A 1 95 ? 8.955 -0.908 4.346 1.00 93.00 95 ALA A N 1
ATOM 733 C CA . ALA A 1 95 ? 10.131 -0.050 4.281 1.00 93.00 95 ALA A CA 1
ATOM 734 C C . ALA A 1 95 ? 11.390 -0.870 3.970 1.00 93.00 95 ALA A C 1
ATOM 736 O O . ALA A 1 95 ? 11.661 -1.879 4.605 1.00 93.00 95 ALA A O 1
ATOM 737 N N . PHE A 1 96 ? 12.196 -0.399 3.016 1.00 92.88 96 PHE A N 1
ATOM 738 C CA . PHE A 1 96 ? 13.481 -1.011 2.646 1.00 92.88 96 PHE A CA 1
ATOM 739 C C . PHE A 1 96 ? 14.666 -0.376 3.398 1.00 92.88 96 PHE A C 1
ATOM 741 O O . PHE A 1 96 ? 15.772 -0.326 2.874 1.00 92.88 96 PHE A O 1
ATOM 748 N N . SER A 1 97 ? 14.443 0.178 4.594 1.00 88.75 97 SER A N 1
ATOM 749 C CA . SER A 1 97 ? 15.480 0.881 5.370 1.00 88.75 97 SER A CA 1
ATOM 750 C C . SER A 1 97 ? 16.607 -0.034 5.847 1.00 88.75 97 SER A C 1
ATOM 752 O O . SER A 1 97 ? 17.726 0.431 6.022 1.00 88.75 97 SER A O 1
ATOM 754 N N . ASP A 1 98 ? 16.310 -1.320 6.037 1.00 88.69 98 ASP A N 1
ATOM 755 C CA . ASP A 1 98 ? 17.269 -2.345 6.461 1.00 88.69 98 ASP A CA 1
ATOM 756 C C . ASP A 1 98 ? 17.889 -3.121 5.283 1.00 88.69 98 ASP A C 1
ATOM 758 O O . ASP A 1 98 ? 18.525 -4.155 5.494 1.00 88.69 98 ASP A O 1
ATOM 762 N N . VAL A 1 99 ? 17.661 -2.675 4.042 1.00 93.19 99 VAL A N 1
ATOM 763 C CA . VAL A 1 99 ? 18.203 -3.301 2.830 1.00 93.19 99 VAL A CA 1
ATOM 764 C C . VAL A 1 99 ? 19.261 -2.398 2.222 1.00 93.19 99 VAL A C 1
ATOM 766 O O . VAL A 1 99 ? 19.006 -1.229 1.927 1.00 93.19 99 VAL A O 1
ATOM 769 N N . GLU A 1 100 ? 20.438 -2.968 1.980 1.00 94.75 100 GLU A N 1
ATOM 770 C CA . GLU A 1 100 ? 21.520 -2.266 1.307 1.00 94.75 100 GLU A CA 1
ATOM 771 C C . GLU A 1 100 ? 21.115 -1.869 -0.114 1.00 94.75 100 GLU A C 1
ATOM 773 O O . GLU A 1 100 ? 20.476 -2.619 -0.861 1.00 94.75 100 GLU A O 1
ATOM 778 N N . VAL A 1 101 ? 21.530 -0.670 -0.528 1.00 92.75 101 VAL A N 1
ATOM 779 C CA . VAL A 1 101 ? 21.174 -0.126 -1.848 1.00 92.75 101 VAL A CA 1
ATOM 780 C C . VAL A 1 101 ? 21.631 -1.061 -2.974 1.00 92.75 101 VAL A C 1
ATOM 782 O O . VAL A 1 101 ? 20.915 -1.219 -3.964 1.00 92.75 101 VAL A O 1
ATOM 785 N N . GLN A 1 102 ? 22.795 -1.700 -2.815 1.00 94.19 102 GLN A N 1
ATOM 786 C CA . GLN A 1 102 ? 23.353 -2.629 -3.803 1.00 94.19 102 GLN A CA 1
ATOM 787 C C . GLN A 1 102 ? 22.536 -3.918 -3.930 1.00 94.19 102 GLN A C 1
ATOM 789 O O . GLN A 1 102 ? 22.330 -4.388 -5.051 1.00 94.19 102 GLN A O 1
ATOM 794 N N . ASP A 1 103 ? 22.005 -4.447 -2.828 1.00 96.38 103 ASP A N 1
ATOM 795 C CA . ASP A 1 103 ? 21.166 -5.648 -2.851 1.00 96.38 103 ASP A CA 1
ATOM 796 C C . ASP A 1 103 ? 19.852 -5.362 -3.575 1.00 96.38 103 ASP A C 1
ATOM 798 O O . ASP A 1 103 ? 19.465 -6.088 -4.494 1.00 96.38 103 ASP A O 1
ATOM 802 N N . TYR A 1 104 ? 19.212 -4.231 -3.252 1.00 95.31 104 TYR A N 1
ATOM 803 C CA . TYR A 1 104 ? 18.004 -3.797 -3.955 1.00 95.31 104 TYR A CA 1
ATOM 804 C C . TYR A 1 104 ? 18.273 -3.578 -5.448 1.00 95.31 104 TYR A C 1
ATOM 806 O O . TYR A 1 104 ? 17.477 -3.976 -6.299 1.00 95.31 104 TYR A O 1
ATOM 814 N N . MET A 1 105 ? 19.392 -2.936 -5.798 1.00 94.12 105 MET A N 1
ATOM 815 C CA . MET A 1 105 ? 19.771 -2.740 -7.198 1.00 94.12 105 MET A CA 1
ATOM 816 C C . MET A 1 105 ? 19.991 -4.066 -7.927 1.00 94.12 105 MET A C 1
ATOM 818 O O . MET A 1 105 ? 19.486 -4.218 -9.038 1.00 94.12 105 MET A O 1
ATOM 822 N N . SER A 1 106 ? 20.673 -5.022 -7.299 1.00 95.69 106 SER A N 1
ATOM 823 C CA . SER A 1 106 ? 20.932 -6.350 -7.865 1.00 95.69 106 SER A CA 1
ATOM 824 C C . SER A 1 106 ? 19.636 -7.129 -8.088 1.00 95.69 106 SER A C 1
ATOM 826 O O . SER A 1 106 ? 19.437 -7.696 -9.162 1.00 95.69 106 SER A O 1
ATOM 828 N N . ALA A 1 107 ? 18.704 -7.075 -7.133 1.00 96.56 107 ALA A N 1
ATOM 829 C CA . ALA A 1 107 ? 17.384 -7.678 -7.286 1.00 96.56 107 ALA A CA 1
ATOM 830 C C . ALA A 1 107 ? 16.593 -7.056 -8.446 1.00 96.56 107 ALA A C 1
ATOM 832 O O . ALA A 1 107 ? 15.958 -7.766 -9.223 1.00 96.56 107 ALA A O 1
ATOM 833 N N . MET A 1 108 ? 16.674 -5.735 -8.621 1.00 95.62 108 MET A N 1
ATOM 834 C CA . MET A 1 108 ? 16.044 -5.075 -9.765 1.00 95.62 108 MET A CA 1
ATOM 835 C C . MET A 1 108 ? 16.685 -5.474 -11.099 1.00 95.62 108 MET A C 1
ATOM 837 O O . MET A 1 108 ? 15.963 -5.678 -12.070 1.00 95.62 108 MET A O 1
ATOM 841 N N . ILE A 1 109 ? 18.014 -5.611 -11.157 1.00 95.94 109 ILE A N 1
ATOM 842 C CA . ILE A 1 109 ? 18.722 -6.080 -12.359 1.00 95.94 109 ILE A CA 1
ATOM 843 C C . ILE A 1 109 ? 18.294 -7.506 -12.717 1.00 95.94 109 ILE A C 1
ATOM 845 O O . ILE A 1 109 ? 18.056 -7.780 -13.890 1.00 95.94 109 ILE A O 1
ATOM 849 N N . ALA A 1 110 ? 18.112 -8.391 -11.732 1.00 97.00 110 ALA A N 1
ATOM 850 C CA . ALA A 1 110 ? 17.600 -9.740 -11.976 1.00 97.00 110 ALA A CA 1
ATOM 851 C C . ALA A 1 110 ? 16.213 -9.724 -12.647 1.00 97.00 110 ALA A C 1
ATOM 853 O O . ALA A 1 110 ? 15.971 -10.481 -13.587 1.00 97.00 110 ALA A O 1
ATOM 854 N N . ILE A 1 111 ? 15.330 -8.803 -12.250 1.00 96.31 111 ILE A N 1
ATOM 855 C CA . ILE A 1 111 ? 14.034 -8.621 -12.919 1.00 96.31 111 ILE A CA 1
ATOM 856 C C . ILE A 1 111 ? 14.231 -8.100 -14.348 1.00 96.31 111 ILE A C 1
ATOM 858 O O . ILE A 1 111 ? 13.609 -8.609 -15.279 1.00 96.31 111 ILE A O 1
ATOM 862 N N . TYR A 1 112 ? 15.081 -7.089 -14.538 1.00 95.62 112 TYR A N 1
ATOM 863 C CA . TYR A 1 112 ? 15.277 -6.459 -15.845 1.00 95.62 112 TYR A CA 1
ATOM 864 C C . TYR A 1 112 ? 15.896 -7.399 -16.883 1.00 95.62 112 TYR A C 1
ATOM 866 O O . TYR A 1 112 ? 15.416 -7.458 -18.013 1.00 95.62 112 TYR A O 1
ATOM 874 N N . GLU A 1 113 ? 16.941 -8.131 -16.499 1.00 96.00 113 GLU A N 1
ATOM 875 C CA . GLU A 1 113 ? 17.742 -8.952 -17.412 1.00 96.00 113 GLU A CA 1
ATOM 876 C C . GLU A 1 113 ? 17.241 -10.392 -17.505 1.00 96.00 113 GLU A C 1
ATOM 878 O O . GLU A 1 113 ? 17.279 -10.997 -18.573 1.00 96.00 113 GLU A O 1
ATOM 883 N N . LEU A 1 114 ? 16.787 -10.958 -16.383 1.00 96.06 114 LEU A N 1
ATOM 884 C CA . LEU A 1 114 ? 16.494 -12.390 -16.269 1.00 96.06 114 LEU A CA 1
ATOM 885 C C . LEU A 1 114 ? 15.000 -12.680 -16.111 1.00 96.06 114 LEU A C 1
ATOM 887 O O . LEU A 1 114 ? 14.616 -13.847 -16.087 1.00 96.06 114 LEU A O 1
ATOM 891 N N . GLN A 1 115 ? 14.165 -11.640 -15.979 1.00 94.62 115 GLN A N 1
ATOM 892 C CA . GLN A 1 115 ? 12.746 -11.761 -15.618 1.00 94.62 115 GLN A CA 1
ATOM 893 C C . GLN A 1 115 ? 12.537 -12.546 -14.313 1.00 94.62 115 GLN A C 1
ATOM 895 O O . GLN A 1 115 ? 11.485 -13.144 -14.085 1.00 94.62 115 GLN A O 1
ATOM 900 N N . ASP A 1 116 ? 13.547 -12.532 -13.442 1.00 96.94 116 ASP A N 1
ATOM 901 C CA . ASP A 1 116 ? 13.531 -13.260 -12.187 1.00 96.94 116 ASP A CA 1
ATOM 902 C C . ASP A 1 116 ? 13.134 -12.335 -11.040 1.00 96.94 116 ASP A C 1
ATOM 904 O O . ASP A 1 116 ? 13.893 -11.460 -10.622 1.00 96.94 116 ASP A O 1
ATOM 908 N N . VAL A 1 117 ? 11.926 -12.544 -10.520 1.00 97.56 117 VAL A N 1
ATOM 909 C CA . VAL A 1 117 ? 11.376 -11.773 -9.399 1.00 97.56 117 VAL A CA 1
ATOM 910 C C . VAL A 1 117 ? 11.810 -12.299 -8.033 1.00 97.56 117 VAL A C 1
ATOM 912 O O . VAL A 1 117 ? 11.635 -11.593 -7.041 1.00 97.56 117 VAL A O 1
ATOM 915 N N . ARG A 1 118 ? 12.381 -13.509 -7.956 1.00 98.00 118 ARG A N 1
ATOM 916 C CA . ARG A 1 118 ? 12.699 -14.179 -6.683 1.00 98.00 118 ARG A CA 1
ATOM 917 C C . ARG A 1 118 ? 13.616 -13.343 -5.781 1.00 98.00 118 ARG A C 1
ATOM 919 O O . ARG A 1 118 ? 13.255 -13.178 -4.620 1.00 98.00 118 ARG A O 1
ATOM 926 N N . PRO A 1 119 ? 14.696 -12.704 -6.281 1.00 97.75 119 PRO A N 1
ATOM 927 C CA . PRO A 1 119 ? 15.544 -11.873 -5.425 1.00 97.75 119 PRO A CA 1
ATOM 928 C C . PRO A 1 119 ? 14.794 -10.695 -4.792 1.00 97.75 119 PRO A C 1
ATOM 930 O O . PRO A 1 119 ? 15.046 -10.334 -3.646 1.00 97.75 119 PRO A O 1
ATOM 933 N N . LEU A 1 120 ? 13.846 -10.091 -5.519 1.00 97.62 120 LEU A N 1
ATOM 934 C CA . LEU A 1 120 ? 13.038 -9.007 -4.963 1.00 97.62 120 LEU A CA 1
ATOM 935 C C . LEU A 1 120 ? 12.021 -9.530 -3.946 1.00 97.62 120 LEU A C 1
ATOM 937 O O . LEU A 1 120 ? 11.758 -8.836 -2.969 1.00 97.62 120 LEU A O 1
ATOM 941 N N . ILE A 1 121 ? 11.473 -10.733 -4.146 1.00 97.81 121 ILE A N 1
ATOM 942 C CA . ILE A 1 121 ? 10.587 -11.386 -3.171 1.00 97.81 121 ILE A CA 1
ATOM 943 C C . ILE A 1 121 ? 11.333 -11.623 -1.857 1.00 97.81 121 ILE A C 1
ATOM 945 O O . ILE A 1 121 ? 10.811 -11.273 -0.800 1.00 97.81 121 ILE A O 1
ATOM 949 N N . ASP A 1 122 ? 12.564 -12.133 -1.917 1.00 97.69 122 ASP A N 1
ATOM 950 C CA . ASP A 1 122 ? 13.383 -12.363 -0.723 1.00 97.69 122 ASP A CA 1
ATOM 951 C C . ASP A 1 122 ? 13.614 -11.054 0.048 1.00 97.69 122 ASP A C 1
ATOM 953 O O . ASP A 1 122 ? 13.375 -10.983 1.258 1.00 97.69 122 ASP A O 1
ATOM 957 N N . LEU A 1 123 ? 13.982 -9.977 -0.658 1.00 97.25 123 LEU A N 1
ATOM 958 C CA . LEU A 1 123 ? 14.146 -8.652 -0.051 1.00 97.25 123 LEU A CA 1
ATOM 959 C C . LEU A 1 123 ? 12.832 -8.072 0.479 1.00 97.25 123 LEU A C 1
ATOM 961 O O . LEU A 1 123 ? 12.838 -7.415 1.522 1.00 97.25 123 LEU A O 1
ATOM 965 N N . TYR A 1 124 ? 11.718 -8.289 -0.221 1.00 97.31 124 TYR A N 1
ATOM 966 C CA . TYR A 1 124 ? 10.389 -7.840 0.189 1.00 97.31 124 TYR A CA 1
ATOM 967 C C . TYR A 1 124 ? 9.994 -8.483 1.519 1.00 97.31 124 TYR A C 1
ATOM 969 O O . TYR A 1 124 ? 9.653 -7.773 2.464 1.00 97.31 124 TYR A O 1
ATOM 977 N N . VAL A 1 125 ? 10.096 -9.813 1.618 1.00 97.00 125 VAL A N 1
ATOM 978 C CA . VAL A 1 125 ? 9.745 -10.566 2.831 1.00 97.00 125 VAL A CA 1
ATOM 979 C C . VAL A 1 125 ? 10.662 -10.178 3.987 1.00 97.00 125 VAL A C 1
ATOM 981 O O . VAL A 1 125 ? 10.172 -9.864 5.072 1.00 97.00 125 VAL A O 1
ATOM 984 N N . TYR A 1 126 ? 11.977 -10.130 3.750 1.00 95.94 126 TYR A N 1
ATOM 985 C CA . TYR A 1 126 ? 12.951 -9.700 4.754 1.00 95.94 126 TYR A CA 1
ATOM 986 C C . TYR A 1 126 ? 12.627 -8.301 5.300 1.00 95.94 126 TYR A C 1
ATOM 988 O O . TYR A 1 126 ? 12.515 -8.109 6.513 1.00 95.94 126 TYR A O 1
ATOM 996 N N . SER A 1 127 ? 12.407 -7.335 4.405 1.00 95.25 127 SER A N 1
ATOM 997 C CA . SER A 1 127 ? 12.088 -5.948 4.765 1.00 95.25 127 SER A CA 1
ATOM 998 C C . SER A 1 127 ? 10.767 -5.836 5.520 1.00 95.25 127 SER A C 1
ATOM 1000 O O . SER A 1 127 ? 10.670 -5.107 6.510 1.00 95.25 127 SER A O 1
ATOM 1002 N N . TYR A 1 128 ? 9.745 -6.570 5.075 1.00 95.56 128 TYR A N 1
ATOM 1003 C CA . TYR A 1 128 ? 8.424 -6.540 5.689 1.00 95.56 128 TYR A CA 1
ATOM 1004 C C . TYR A 1 128 ? 8.463 -7.068 7.126 1.00 95.56 128 TYR A C 1
ATOM 1006 O O . TYR A 1 128 ? 8.005 -6.389 8.042 1.00 95.56 128 TYR A O 1
ATOM 1014 N N . LEU A 1 129 ? 9.088 -8.230 7.348 1.00 93.31 129 LEU A N 1
ATOM 1015 C CA . LEU A 1 129 ? 9.215 -8.822 8.684 1.00 93.31 129 LEU A CA 1
ATOM 1016 C C . LEU A 1 129 ? 9.968 -7.904 9.654 1.00 93.31 129 LEU A C 1
ATOM 1018 O O . LEU A 1 129 ? 9.561 -7.759 10.809 1.00 93.31 129 LEU A O 1
ATOM 1022 N N . ARG A 1 130 ? 11.031 -7.237 9.188 1.00 91.75 130 ARG A N 1
ATOM 1023 C CA . ARG A 1 130 ? 11.768 -6.264 10.006 1.00 91.75 130 ARG A CA 1
ATOM 1024 C C . ARG A 1 130 ? 10.952 -5.022 10.319 1.00 91.75 130 ARG A C 1
ATOM 1026 O O . ARG A 1 130 ? 10.977 -4.554 11.456 1.00 91.75 130 ARG A O 1
ATOM 1033 N N . THR A 1 131 ? 10.191 -4.529 9.346 1.00 89.31 131 THR A N 1
ATOM 1034 C CA . THR A 1 131 ? 9.313 -3.379 9.569 1.00 89.31 131 THR A CA 1
ATOM 1035 C C . THR A 1 131 ? 8.235 -3.723 10.597 1.00 89.31 131 THR A C 1
ATOM 1037 O O . THR A 1 131 ? 8.045 -2.963 11.540 1.00 89.31 131 THR A O 1
ATOM 1040 N N . CYS A 1 132 ? 7.612 -4.902 10.511 1.00 88.69 132 CYS A N 1
ATOM 1041 C CA . CYS A 1 132 ? 6.685 -5.387 11.539 1.00 88.69 132 CYS A CA 1
ATOM 1042 C C . CYS A 1 132 ? 7.334 -5.427 12.932 1.00 88.69 132 CYS A C 1
ATOM 1044 O O . CYS A 1 132 ? 6.776 -4.878 13.878 1.00 88.69 132 CYS A O 1
ATOM 1046 N N . ALA A 1 133 ? 8.541 -5.990 13.059 1.00 86.19 133 ALA A N 1
ATOM 1047 C CA . ALA A 1 133 ? 9.250 -6.050 14.340 1.00 86.19 133 ALA A CA 1
ATOM 1048 C C . ALA A 1 133 ? 9.568 -4.652 14.914 1.00 86.19 133 ALA A C 1
ATOM 1050 O O . ALA A 1 133 ? 9.430 -4.417 16.119 1.00 86.19 133 ALA A O 1
ATOM 1051 N N . ALA A 1 134 ? 9.958 -3.703 14.058 1.00 82.81 134 ALA A N 1
ATOM 1052 C CA . ALA A 1 134 ? 10.201 -2.319 14.458 1.00 82.81 134 ALA A CA 1
ATOM 1053 C C . ALA A 1 134 ? 8.912 -1.633 14.940 1.00 82.81 134 ALA A C 1
ATOM 1055 O O . ALA A 1 134 ? 8.918 -0.967 15.983 1.00 82.81 134 ALA A O 1
ATOM 1056 N N . TYR A 1 135 ? 7.797 -1.845 14.237 1.00 77.44 135 TYR A N 1
ATOM 1057 C CA . TYR A 1 135 ? 6.487 -1.341 14.645 1.00 77.44 135 TYR A CA 1
ATOM 1058 C C . TYR A 1 135 ? 6.044 -1.940 15.982 1.00 77.44 135 TYR A C 1
ATOM 1060 O O . TYR A 1 135 ? 5.661 -1.179 16.866 1.00 77.44 135 TYR A O 1
ATOM 1068 N N . ASP A 1 136 ? 6.194 -3.250 16.189 1.00 73.38 136 ASP A N 1
ATOM 1069 C CA . ASP A 1 136 ? 5.858 -3.916 17.456 1.00 73.38 136 ASP A CA 1
ATOM 1070 C C . ASP A 1 136 ? 6.646 -3.343 18.641 1.00 73.38 136 ASP A C 1
ATOM 1072 O O . ASP A 1 136 ? 6.103 -3.144 19.731 1.00 73.38 136 ASP A O 1
ATOM 1076 N N . SER A 1 137 ? 7.936 -3.057 18.443 1.00 66.69 137 SER A N 1
ATOM 1077 C CA . SER A 1 137 ? 8.771 -2.446 19.483 1.00 66.69 137 SER A CA 1
ATOM 1078 C C . SER A 1 137 ? 8.333 -1.014 19.809 1.00 66.69 137 SER A C 1
ATOM 1080 O O . SER A 1 137 ? 8.263 -0.635 20.977 1.00 66.69 137 SER A O 1
ATOM 1082 N N . THR A 1 138 ? 7.954 -0.245 18.786 1.00 63.16 138 THR A N 1
ATOM 1083 C CA . THR A 1 138 ? 7.521 1.154 18.910 1.00 63.16 138 THR A CA 1
ATOM 1084 C C . THR A 1 138 ? 6.160 1.254 19.602 1.00 63.16 138 THR A C 1
ATOM 1086 O O . THR A 1 138 ? 5.975 2.052 20.519 1.00 63.16 138 THR A O 1
ATOM 1089 N N . VAL A 1 139 ? 5.231 0.378 19.218 1.00 60.69 139 VAL A N 1
ATOM 1090 C CA . VAL A 1 139 ? 3.907 0.180 19.825 1.00 60.69 139 VAL A CA 1
ATOM 1091 C C . VAL A 1 139 ? 4.020 -0.077 21.331 1.00 60.69 139 VAL A C 1
ATOM 1093 O O . VAL A 1 139 ? 3.366 0.596 22.128 1.00 60.69 139 VAL A O 1
ATOM 1096 N N . LYS A 1 140 ? 4.911 -0.988 21.742 1.00 58.72 140 LYS A N 1
ATOM 1097 C CA . LYS A 1 140 ? 5.116 -1.325 23.162 1.00 58.72 140 LYS A CA 1
ATOM 1098 C C . LYS A 1 140 ? 5.661 -0.159 23.989 1.00 58.72 140 LYS A C 1
ATOM 1100 O O . LYS A 1 140 ? 5.312 -0.040 25.158 1.00 58.72 140 LYS A O 1
ATOM 1105 N N . VAL A 1 141 ? 6.500 0.694 23.402 1.00 60.56 141 VAL A N 1
ATOM 1106 C CA . VAL A 1 141 ? 7.118 1.836 24.101 1.00 60.56 141 VAL A CA 1
ATOM 1107 C C . VAL A 1 141 ? 6.153 3.016 24.245 1.00 60.56 141 VAL A C 1
ATOM 1109 O O . VAL A 1 141 ? 6.201 3.720 25.250 1.00 60.56 141 VAL A O 1
ATOM 1112 N N . LEU A 1 142 ? 5.259 3.227 23.277 1.00 59.72 142 LEU A N 1
ATOM 1113 C CA . LEU A 1 142 ? 4.348 4.378 23.254 1.00 59.72 142 LEU A CA 1
ATOM 1114 C C . LEU A 1 142 ? 3.070 4.197 24.090 1.00 59.72 142 LEU A C 1
ATOM 1116 O O . LEU A 1 142 ? 2.254 5.113 24.129 1.00 59.72 142 LEU A O 1
ATOM 1120 N N . GLY A 1 143 ? 2.868 3.045 24.740 1.00 60.44 143 GLY A N 1
ATOM 1121 C CA . GLY A 1 143 ? 1.591 2.740 25.398 1.00 60.44 143 GLY A CA 1
ATOM 1122 C C . GLY A 1 143 ? 0.448 2.616 24.385 1.00 60.44 143 GLY A C 1
ATOM 1123 O O . GLY A 1 143 ? -0.653 3.106 24.615 1.00 60.44 143 GLY A O 1
ATOM 1124 N N . PHE A 1 144 ? 0.736 2.023 23.225 1.00 63.88 144 PHE A N 1
ATOM 1125 C CA . PHE A 1 144 ? -0.212 1.883 22.128 1.00 63.88 144 PHE A CA 1
ATOM 1126 C C . PHE A 1 144 ? -1.397 1.000 22.513 1.00 63.88 144 PHE A C 1
ATOM 1128 O O . PHE A 1 144 ? -1.237 -0.136 22.964 1.00 63.88 144 PHE A O 1
ATOM 1135 N N . ASP A 1 145 ? -2.592 1.514 22.255 1.00 74.88 145 ASP A N 1
ATOM 1136 C CA . ASP A 1 145 ? -3.830 0.790 22.475 1.00 74.88 145 ASP A CA 1
ATOM 1137 C C . ASP A 1 145 ? -4.086 -0.222 21.346 1.00 74.88 145 ASP A C 1
ATOM 1139 O O . ASP A 1 145 ? -4.700 0.073 20.313 1.00 74.88 145 ASP A O 1
ATOM 1143 N N . GLU A 1 146 ? -3.560 -1.436 21.531 1.00 77.56 146 GLU A N 1
ATOM 1144 C CA . GLU A 1 146 ? -3.679 -2.532 20.565 1.00 77.56 146 GLU A CA 1
ATOM 1145 C C . GLU A 1 146 ? -5.143 -2.869 20.259 1.00 77.56 146 GLU A C 1
ATOM 1147 O O . GLU A 1 146 ? -5.486 -3.141 19.104 1.00 77.56 146 GLU A O 1
ATOM 1152 N N . VAL A 1 147 ? -6.015 -2.813 21.270 1.00 84.00 147 VAL A N 1
ATOM 1153 C CA . VAL A 1 147 ? -7.445 -3.099 21.118 1.00 84.00 147 VAL A CA 1
ATOM 1154 C C . VAL A 1 147 ? -8.081 -2.039 20.223 1.00 84.00 147 VAL A C 1
ATOM 1156 O O . VAL A 1 147 ? -8.755 -2.386 19.242 1.00 84.00 147 VAL A O 1
ATOM 1159 N N . ARG A 1 148 ? -7.777 -0.759 20.462 1.00 85.62 148 ARG A N 1
ATOM 1160 C CA . ARG A 1 148 ? -8.301 0.344 19.652 1.00 85.62 148 ARG A CA 1
ATOM 1161 C C . ARG A 1 148 ? -7.906 0.244 18.184 1.00 85.62 148 ARG A C 1
ATOM 1163 O O . ARG A 1 148 ? -8.707 0.588 17.308 1.00 85.62 148 ARG A O 1
ATOM 1170 N N . VAL A 1 149 ? -6.694 -0.213 17.874 1.00 83.06 149 VAL A N 1
ATOM 1171 C CA . VAL A 1 149 ? -6.250 -0.323 16.476 1.00 83.06 149 VAL A CA 1
ATOM 1172 C C . VAL A 1 149 ? -6.748 -1.602 15.817 1.00 83.06 149 VAL A C 1
ATOM 1174 O O . VAL A 1 149 ? -7.312 -1.531 14.721 1.00 83.06 149 VAL A O 1
ATOM 1177 N N . ARG A 1 150 ? -6.606 -2.757 16.478 1.00 83.56 150 ARG A N 1
ATOM 1178 C CA . ARG A 1 150 ? -7.002 -4.053 15.909 1.00 83.56 150 ARG A CA 1
ATOM 1179 C C . ARG A 1 150 ? -8.493 -4.102 15.586 1.00 83.56 150 ARG A C 1
ATOM 1181 O O . ARG A 1 150 ? -8.866 -4.582 14.520 1.00 83.56 150 ARG A O 1
ATOM 1188 N N . TYR A 1 151 ? -9.340 -3.566 16.463 1.00 88.88 151 TYR A N 1
ATOM 1189 C CA . TYR A 1 151 ? -10.796 -3.637 16.312 1.00 88.88 151 TYR A CA 1
ATOM 1190 C C . TYR A 1 151 ? -11.411 -2.343 15.775 1.00 88.88 151 TYR A C 1
ATOM 1192 O O . TYR A 1 151 ? -12.604 -2.102 15.941 1.00 88.88 151 TYR A O 1
ATOM 1200 N N . ARG A 1 152 ? -10.626 -1.502 15.086 1.00 86.69 152 ARG A N 1
ATOM 1201 C CA . ARG A 1 152 ? -11.097 -0.223 14.532 1.00 86.69 152 ARG A CA 1
ATOM 1202 C C . ARG A 1 152 ? -12.323 -0.367 13.623 1.00 86.69 152 ARG A C 1
ATOM 1204 O O . ARG A 1 152 ? -13.222 0.469 13.696 1.00 86.69 152 ARG A O 1
ATOM 1211 N N . GLN A 1 153 ? -12.357 -1.379 12.751 1.00 86.75 153 GLN A N 1
ATOM 1212 C CA . GLN A 1 153 ? -13.492 -1.584 11.840 1.00 86.75 153 GLN A CA 1
ATOM 1213 C C . GLN A 1 153 ? -14.754 -2.018 12.591 1.00 86.75 153 GLN A C 1
ATOM 1215 O O . GLN A 1 153 ? -15.809 -1.418 12.393 1.00 86.75 153 GLN A O 1
ATOM 1220 N N . GLU A 1 154 ? -14.633 -2.984 13.504 1.00 90.88 154 GLU A N 1
ATOM 1221 C CA . GLU A 1 154 ? -15.744 -3.419 14.358 1.00 90.88 154 GLU A CA 1
ATOM 1222 C C . GLU A 1 154 ? -16.257 -2.267 15.229 1.00 90.88 154 GLU A C 1
ATOM 1224 O O . GLU A 1 154 ? -17.462 -2.045 15.307 1.00 90.88 154 GLU A O 1
ATOM 1229 N N . ARG A 1 155 ? -15.357 -1.450 15.793 1.00 91.56 155 ARG A N 1
ATOM 1230 C CA . ARG A 1 155 ? -15.728 -0.264 16.573 1.00 91.56 155 ARG A CA 1
ATOM 1231 C C . ARG A 1 155 ? -16.552 0.720 15.747 1.00 91.56 155 ARG A C 1
ATOM 1233 O O . ARG A 1 155 ? -17.636 1.125 16.159 1.00 91.56 155 ARG A O 1
ATOM 1240 N N . ARG A 1 156 ? -16.074 1.057 14.544 1.00 90.62 156 ARG A N 1
ATOM 1241 C CA . ARG A 1 156 ? -16.800 1.926 13.603 1.00 90.62 156 ARG A CA 1
ATOM 1242 C C . ARG A 1 156 ? -18.163 1.352 13.223 1.00 90.62 156 ARG A C 1
ATOM 1244 O O . ARG A 1 156 ? -19.126 2.110 13.140 1.00 90.62 156 ARG A O 1
ATOM 1251 N N . ARG A 1 157 ? -18.263 0.033 13.024 1.00 93.06 157 ARG A N 1
ATOM 1252 C CA . ARG A 1 157 ? -19.539 -0.643 12.757 1.00 93.06 157 ARG A CA 1
ATOM 1253 C C . ARG A 1 157 ? -20.507 -0.480 13.927 1.00 93.06 157 ARG A C 1
ATOM 1255 O O . ARG A 1 157 ? -21.654 -0.115 13.699 1.00 93.06 157 ARG A O 1
ATOM 1262 N N . VAL A 1 158 ? -20.058 -0.729 15.157 1.00 93.81 158 VAL A N 1
ATOM 1263 C CA . VAL A 1 158 ? -20.907 -0.619 16.354 1.00 93.81 158 VAL A CA 1
ATOM 1264 C C . VAL A 1 158 ? -21.390 0.817 16.548 1.00 93.81 158 VAL A C 1
ATOM 1266 O O . VAL A 1 158 ? -22.591 1.015 16.698 1.00 93.81 158 VAL A O 1
ATOM 1269 N N . ILE A 1 159 ? -20.500 1.812 16.446 1.00 92.12 159 ILE A N 1
ATOM 1270 C CA . ILE A 1 159 ? -20.862 3.240 16.537 1.00 92.12 159 ILE A CA 1
ATOM 1271 C C . ILE A 1 159 ? -21.904 3.608 15.475 1.00 92.12 159 ILE A C 1
ATOM 1273 O O . ILE A 1 159 ? -22.923 4.222 15.782 1.00 92.12 159 ILE A O 1
ATOM 1277 N N . ARG A 1 160 ? -21.691 3.183 14.224 1.00 93.19 160 ARG A N 1
ATOM 1278 C CA . ARG A 1 160 ? -22.655 3.395 13.139 1.00 93.19 160 ARG A CA 1
ATOM 1279 C C . ARG A 1 160 ? -24.027 2.810 13.482 1.00 93.19 160 ARG A C 1
ATOM 1281 O O . ARG A 1 160 ? -25.037 3.484 13.318 1.00 93.19 160 ARG A O 1
ATOM 1288 N N . GLU A 1 161 ? -24.071 1.562 13.937 1.00 93.69 161 GLU A N 1
ATOM 1289 C CA . GLU A 1 161 ? -25.325 0.881 14.271 1.00 93.69 161 GLU A CA 1
ATOM 1290 C C . GLU A 1 161 ? -26.045 1.526 15.457 1.00 93.69 161 GLU A C 1
ATOM 1292 O O . GLU A 1 161 ? -27.267 1.636 15.425 1.00 93.69 161 GLU A O 1
ATOM 1297 N N . VAL A 1 162 ? -25.302 1.987 16.466 1.00 94.12 162 VAL A N 1
ATOM 1298 C CA . VAL A 1 162 ? -25.842 2.745 17.603 1.00 94.12 162 VAL A CA 1
ATOM 1299 C C . VAL A 1 162 ? -26.589 3.985 17.122 1.00 94.12 162 VAL A C 1
ATOM 1301 O O . VAL A 1 162 ? -27.748 4.181 17.496 1.00 94.12 162 VAL A O 1
ATOM 1304 N N . ILE A 1 163 ? -25.957 4.774 16.248 1.00 91.38 163 ILE A N 1
ATOM 1305 C CA . ILE A 1 163 ? -26.539 6.017 15.731 1.00 91.38 163 ILE A CA 1
ATOM 1306 C C . ILE A 1 163 ? -27.762 5.713 14.863 1.00 91.38 163 ILE A C 1
ATOM 1308 O O . ILE A 1 163 ? -28.821 6.307 15.049 1.00 91.38 163 ILE A O 1
ATOM 1312 N N . LEU A 1 164 ? -27.652 4.748 13.944 1.00 91.44 164 LEU A N 1
ATOM 1313 C CA . LEU A 1 164 ? -28.745 4.403 13.028 1.00 91.44 164 LEU A CA 1
ATOM 1314 C C . LEU A 1 164 ? -29.967 3.811 13.735 1.00 91.44 164 LEU A C 1
ATOM 1316 O O . LEU A 1 164 ? -31.090 4.026 13.283 1.00 91.44 164 LEU A O 1
ATOM 1320 N N . LYS A 1 165 ? -29.758 3.061 14.821 1.00 92.56 165 LYS A N 1
ATOM 1321 C CA . LYS A 1 165 ? -30.838 2.455 15.611 1.00 92.56 165 LYS A CA 1
ATOM 1322 C C . LYS A 1 165 ? -31.389 3.379 16.695 1.00 92.56 165 LYS A C 1
ATOM 1324 O O . LYS A 1 165 ? -32.374 3.010 17.326 1.00 92.56 165 LYS A O 1
ATOM 1329 N N . GLY A 1 166 ? -30.789 4.548 16.925 1.00 91.06 166 GLY A N 1
ATOM 1330 C CA . GLY A 1 166 ? -31.264 5.456 17.968 1.00 91.06 166 GLY A CA 1
ATOM 1331 C C . GLY A 1 166 ? -30.977 4.964 19.393 1.00 91.06 166 GLY A C 1
ATOM 1332 O O . GLY A 1 166 ? -31.736 5.296 20.298 1.00 91.06 166 GLY A O 1
ATOM 1333 N N . LEU A 1 167 ? -29.952 4.124 19.602 1.00 92.12 167 LEU A N 1
ATOM 1334 C CA . LEU A 1 167 ? -29.725 3.464 20.897 1.00 92.12 167 LEU A CA 1
ATOM 1335 C C . LEU A 1 167 ? -29.136 4.432 21.925 1.00 92.12 167 LEU A C 1
ATOM 1337 O O . LEU A 1 167 ? -28.150 5.112 21.645 1.00 92.12 167 LEU A O 1
ATOM 1341 N N . VAL A 1 168 ? -29.720 4.453 23.121 1.00 92.25 168 VAL A N 1
ATOM 1342 C CA . VAL A 1 168 ? -29.425 5.403 24.207 1.00 92.25 168 VAL A CA 1
ATOM 1343 C C . VAL A 1 168 ? -29.635 4.742 25.576 1.00 92.25 168 VAL A C 1
ATOM 1345 O O . VAL A 1 168 ? -30.342 3.732 25.679 1.00 92.25 168 VAL A O 1
ATOM 1348 N N . GLY A 1 169 ? -29.015 5.292 26.625 1.00 89.81 169 GLY A N 1
ATOM 1349 C CA . GLY A 1 169 ? -29.103 4.780 27.998 1.00 89.81 169 GLY A CA 1
ATOM 1350 C C . GLY A 1 169 ? -28.771 3.286 28.110 1.00 89.81 169 GLY A C 1
ATOM 1351 O O . GLY A 1 169 ? -27.827 2.792 27.500 1.00 89.81 169 GLY A O 1
ATOM 1352 N N . VAL A 1 170 ? -29.596 2.530 28.838 1.00 90.50 170 VAL A N 1
ATOM 1353 C CA . VAL A 1 170 ? -29.373 1.090 29.085 1.00 90.50 170 VAL A CA 1
ATOM 1354 C C . VAL A 1 170 ? -29.298 0.269 27.789 1.00 90.50 170 VAL A C 1
ATOM 1356 O O . VAL A 1 170 ? -28.479 -0.639 27.677 1.00 90.50 170 VAL A O 1
ATOM 1359 N N . GLN A 1 171 ? -30.100 0.613 26.774 1.00 91.69 171 GLN A N 1
ATOM 1360 C CA . GLN A 1 171 ? -30.121 -0.123 25.501 1.00 91.69 171 GLN A CA 1
ATOM 1361 C C . GLN A 1 171 ? -28.811 0.037 24.719 1.00 91.69 171 GLN A C 1
ATOM 1363 O O . GLN A 1 171 ? -28.386 -0.884 24.021 1.00 91.69 171 GLN A O 1
ATOM 1368 N N . LEU A 1 172 ? -28.166 1.202 24.841 1.00 92.81 172 LEU A N 1
ATOM 1369 C CA . LEU A 1 172 ? -26.847 1.453 24.271 1.00 92.81 172 LEU A CA 1
ATOM 1370 C C . LEU A 1 172 ? -25.794 0.555 24.927 1.00 92.81 172 LEU A C 1
ATOM 1372 O O . LEU A 1 172 ? -25.053 -0.136 24.224 1.00 92.81 172 LEU A O 1
ATOM 1376 N N . GLU A 1 173 ? -25.751 0.541 26.261 1.00 92.88 173 GLU A N 1
ATOM 1377 C CA . GLU A 1 173 ? -24.770 -0.248 27.010 1.00 92.88 173 GLU A CA 1
ATOM 1378 C C . GLU A 1 173 ? -24.921 -1.749 26.746 1.00 92.88 173 GLU A C 1
ATOM 1380 O O . GLU A 1 173 ? -23.933 -2.438 26.471 1.00 92.88 173 GLU A O 1
ATOM 1385 N N . GLU A 1 174 ? -26.154 -2.261 26.780 1.00 94.31 174 GLU A N 1
ATOM 1386 C CA . GLU A 1 174 ? -26.448 -3.669 26.503 1.00 94.31 174 GLU A CA 1
ATOM 1387 C C . GLU A 1 174 ? -26.028 -4.062 25.087 1.00 94.31 174 GLU A C 1
ATOM 1389 O O . GLU A 1 174 ? -25.404 -5.111 24.889 1.00 94.31 174 GLU A O 1
ATOM 1394 N N . TYR A 1 175 ? -26.306 -3.204 24.101 1.00 95.56 175 TYR A N 1
ATOM 1395 C CA . TYR A 1 175 ? -25.920 -3.455 22.720 1.00 95.56 175 TYR A CA 1
ATOM 1396 C C . TYR A 1 175 ? -24.400 -3.529 22.561 1.00 95.56 175 TYR A C 1
ATOM 1398 O O . TYR A 1 175 ? -23.893 -4.520 22.029 1.00 95.56 175 TYR A O 1
ATOM 1406 N N . ILE A 1 176 ? -23.662 -2.542 23.080 1.00 94.50 176 ILE A N 1
ATOM 1407 C CA . ILE A 1 176 ? -22.194 -2.510 23.000 1.00 94.50 176 ILE A CA 1
ATOM 1408 C C . ILE A 1 176 ? -21.589 -3.747 23.680 1.00 94.50 176 ILE A C 1
ATOM 1410 O O . ILE A 1 176 ? -20.731 -4.418 23.098 1.00 94.50 176 ILE A O 1
ATOM 1414 N N . ARG A 1 177 ? -22.071 -4.107 24.878 1.00 94.81 177 ARG A N 1
ATOM 1415 C CA . ARG A 1 177 ? -21.612 -5.307 25.599 1.00 94.81 177 ARG A CA 1
ATOM 1416 C C . ARG A 1 177 ? -21.906 -6.588 24.820 1.00 94.81 177 ARG A C 1
ATOM 1418 O O . ARG A 1 177 ? -21.043 -7.463 24.742 1.00 94.81 177 ARG A O 1
ATOM 1425 N N . SER A 1 178 ? -23.089 -6.699 24.215 1.00 94.81 178 SER A N 1
ATOM 1426 C CA . SER A 1 178 ? -23.465 -7.871 23.415 1.00 94.81 178 SER A CA 1
ATOM 1427 C C . SER A 1 178 ? -22.561 -8.045 22.188 1.00 94.81 178 SER A C 1
ATOM 1429 O O . SER A 1 178 ? -22.087 -9.152 21.920 1.00 94.81 178 SER A O 1
ATOM 1431 N N . GLU A 1 179 ? -22.232 -6.950 21.499 1.00 94.94 179 GLU A N 1
ATOM 1432 C CA . GLU A 1 179 ? -21.347 -6.959 20.334 1.00 94.94 179 GLU A CA 1
ATOM 1433 C C . GLU A 1 179 ? -19.897 -7.273 20.725 1.00 94.94 179 GLU A C 1
ATOM 1435 O O . GLU A 1 179 ? -19.221 -8.031 20.023 1.00 94.94 179 GLU A O 1
ATOM 1440 N N . ALA A 1 180 ? -19.433 -6.784 21.879 1.00 93.12 180 ALA A N 1
ATOM 1441 C CA . ALA A 1 180 ? -18.122 -7.141 22.414 1.00 93.12 180 ALA A CA 1
ATOM 1442 C C . ALA A 1 180 ? -18.026 -8.641 22.742 1.00 93.12 180 ALA A C 1
ATOM 1444 O O . ALA A 1 180 ? -17.040 -9.299 22.411 1.00 93.12 180 ALA A O 1
ATOM 1445 N N . ILE A 1 181 ? -19.064 -9.223 23.352 1.00 93.69 181 ILE A N 1
ATOM 1446 C CA . ILE A 1 181 ? -19.092 -10.658 23.672 1.00 93.69 181 ILE A CA 1
ATOM 1447 C C . ILE A 1 181 ? -19.103 -11.513 22.403 1.00 93.69 181 ILE A C 1
ATOM 1449 O O . ILE A 1 181 ? -18.414 -12.535 22.350 1.00 93.69 181 ILE A O 1
ATOM 1453 N N . LYS A 1 182 ? -19.871 -11.091 21.395 1.00 92.44 182 LYS A N 1
ATOM 1454 C CA . LYS A 1 182 ? -20.073 -11.829 20.148 1.00 92.44 182 LYS A CA 1
ATOM 1455 C C . LYS A 1 182 ? -18.836 -11.837 19.251 1.00 92.44 182 LYS A C 1
ATOM 1457 O O . LYS A 1 182 ? -18.545 -12.871 18.655 1.00 92.44 182 LYS A O 1
ATOM 1462 N N . ASN A 1 183 ? -18.127 -10.711 19.151 1.00 88.75 183 ASN A N 1
ATOM 1463 C CA . ASN A 1 183 ? -17.086 -10.532 18.134 1.00 88.75 183 ASN A CA 1
ATOM 1464 C C . ASN A 1 183 ? -15.653 -10.483 18.701 1.00 88.75 183 ASN A C 1
ATOM 1466 O O . ASN A 1 183 ? -14.707 -10.518 17.917 1.00 88.75 183 ASN A O 1
ATOM 1470 N N . LEU A 1 184 ? -15.462 -10.405 20.030 1.00 91.19 184 LEU A N 1
ATOM 1471 C CA . LEU A 1 184 ? -14.136 -10.223 20.637 1.00 91.19 184 LEU A CA 1
ATOM 1472 C C . LEU A 1 184 ? -13.776 -11.283 21.701 1.00 91.19 184 LEU A C 1
ATOM 1474 O O . LEU A 1 184 ? -14.638 -11.750 22.463 1.00 91.19 184 LEU A O 1
ATOM 1478 N N . PRO A 1 185 ? -12.476 -11.634 21.818 1.00 90.00 185 PRO A N 1
ATOM 1479 C CA . PRO A 1 185 ? -11.967 -12.458 22.911 1.00 90.00 185 PRO A CA 1
ATOM 1480 C C . PRO A 1 185 ? -12.071 -11.713 24.247 1.00 90.00 185 PRO A C 1
ATOM 1482 O O . PRO A 1 185 ? -11.942 -10.493 24.291 1.00 90.00 185 PRO A O 1
ATOM 1485 N N . VAL A 1 186 ? -12.240 -12.454 25.349 1.00 87.56 186 VAL A N 1
ATOM 1486 C CA . VAL A 1 186 ? -12.494 -11.910 26.704 1.00 87.56 186 VAL A CA 1
ATOM 1487 C C . VAL A 1 186 ? -11.516 -10.797 27.098 1.00 87.56 186 VAL A C 1
ATOM 1489 O O . VAL A 1 186 ? -11.937 -9.781 27.636 1.00 87.56 186 VAL A O 1
ATOM 1492 N N . GLN A 1 187 ? -10.235 -10.961 26.767 1.00 86.56 187 GLN A N 1
ATOM 1493 C CA . GLN A 1 187 ? -9.157 -10.027 27.113 1.00 86.56 187 GLN A CA 1
ATOM 1494 C C . GLN A 1 187 ? -9.295 -8.645 26.454 1.00 86.56 187 GLN A C 1
ATOM 1496 O O . GLN A 1 187 ? -8.762 -7.674 26.973 1.00 86.56 187 GLN A O 1
ATOM 1501 N N . ALA A 1 188 ? -9.999 -8.547 25.322 1.00 87.75 188 ALA A N 1
ATOM 1502 C CA . ALA A 1 188 ? -10.144 -7.305 24.563 1.00 87.75 188 ALA A CA 1
ATOM 1503 C C . ALA A 1 188 ? -11.473 -6.577 24.828 1.00 87.75 188 ALA A C 1
ATOM 1505 O O . ALA A 1 188 ? -11.647 -5.454 24.365 1.00 87.75 188 ALA A O 1
ATOM 1506 N N . ARG A 1 189 ? -12.424 -7.206 25.533 1.00 91.88 189 ARG A N 1
ATOM 1507 C CA . ARG A 1 189 ? -13.808 -6.711 25.630 1.00 91.88 189 ARG A CA 1
ATOM 1508 C C . ARG A 1 189 ? -13.919 -5.404 26.398 1.00 91.88 189 ARG A C 1
ATOM 1510 O O . ARG A 1 189 ? -14.477 -4.464 25.856 1.00 91.88 189 ARG A O 1
ATOM 1517 N N . GLU A 1 190 ? -13.387 -5.345 27.617 1.00 90.94 190 GLU A N 1
ATOM 1518 C CA . GLU A 1 190 ? -13.507 -4.144 28.460 1.00 90.94 190 GLU A CA 1
ATOM 1519 C C . GLU A 1 190 ? -12.878 -2.928 27.777 1.00 90.94 190 GLU A C 1
ATOM 1521 O O . GLU A 1 190 ? -13.552 -1.923 27.580 1.00 90.94 190 GLU A O 1
ATOM 1526 N N . ARG A 1 191 ? -11.646 -3.064 27.270 1.00 90.12 191 ARG A N 1
ATOM 1527 C CA . ARG A 1 191 ? -10.978 -1.960 26.575 1.00 90.12 191 ARG A CA 1
ATOM 1528 C C . ARG A 1 191 ? -11.720 -1.507 25.313 1.00 90.12 191 ARG A C 1
ATOM 1530 O O . ARG A 1 191 ? -11.823 -0.317 25.053 1.00 90.12 191 ARG A O 1
ATOM 1537 N N . PHE A 1 192 ? -12.283 -2.445 24.549 1.00 92.94 192 PHE A N 1
ATOM 1538 C CA . PHE A 1 192 ? -13.087 -2.127 23.366 1.00 92.94 192 PHE A CA 1
ATOM 1539 C C . PHE A 1 192 ? -14.371 -1.364 23.718 1.00 92.94 192 PHE A C 1
ATOM 1541 O O . PHE A 1 192 ? -14.777 -0.472 22.975 1.00 92.94 192 PHE A O 1
ATOM 1548 N N . ILE A 1 193 ? -15.013 -1.725 24.833 1.00 92.75 193 ILE A N 1
ATOM 1549 C CA . ILE A 1 193 ? -16.205 -1.040 25.338 1.00 92.75 193 ILE A CA 1
ATOM 1550 C C . ILE A 1 193 ? -15.838 0.389 25.762 1.00 92.75 193 ILE A C 1
ATOM 1552 O O . ILE A 1 193 ? -16.504 1.326 25.330 1.00 92.75 193 ILE A O 1
ATOM 1556 N N . GLU A 1 194 ? -14.761 0.558 26.536 1.00 90.75 194 GLU A N 1
ATOM 1557 C CA . GLU A 1 194 ? -14.234 1.874 26.934 1.00 90.75 194 GLU A CA 1
ATOM 1558 C C . GLU A 1 194 ? -13.952 2.764 25.715 1.00 90.75 194 GLU A C 1
ATOM 1560 O O . GLU A 1 194 ? -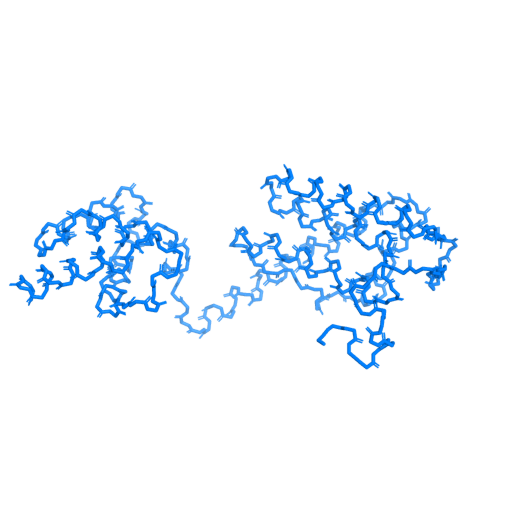14.460 3.880 25.639 1.00 90.75 194 GLU A O 1
ATOM 1565 N N . ASP A 1 195 ? -13.231 2.245 24.715 1.00 90.69 195 ASP A N 1
ATOM 1566 C CA . ASP A 1 195 ? -12.918 2.978 23.483 1.00 90.69 195 ASP A CA 1
ATOM 1567 C C . ASP A 1 195 ? -14.171 3.446 22.725 1.00 90.69 195 ASP A C 1
ATOM 1569 O O . ASP A 1 195 ? -14.149 4.502 22.091 1.00 90.69 195 ASP A O 1
ATOM 1573 N N . ILE A 1 196 ? -15.254 2.655 22.731 1.00 92.56 196 ILE A N 1
ATOM 1574 C CA . ILE A 1 196 ? -16.523 3.054 22.106 1.00 92.56 196 ILE A CA 1
ATOM 1575 C C . ILE A 1 196 ? -17.137 4.225 22.859 1.00 92.56 196 ILE A C 1
ATOM 1577 O O . ILE A 1 196 ? -17.572 5.176 22.213 1.00 92.56 196 ILE A O 1
ATOM 1581 N N . PHE A 1 197 ? -17.189 4.165 24.189 1.00 92.00 197 PHE A N 1
ATOM 1582 C CA . PHE A 1 197 ? -17.752 5.256 24.982 1.00 92.00 197 PHE A CA 1
ATOM 1583 C C . PHE A 1 197 ? -16.937 6.540 24.822 1.00 92.00 197 PHE A C 1
ATOM 1585 O O . PHE A 1 197 ? -17.524 7.580 24.539 1.00 92.00 197 PHE A O 1
ATOM 1592 N N . GLU A 1 198 ? -15.603 6.460 24.859 1.00 89.12 198 GLU A N 1
ATOM 1593 C CA . GLU A 1 198 ? -14.731 7.608 24.573 1.00 89.12 198 GLU A CA 1
ATOM 1594 C C . GLU A 1 198 ? -14.987 8.202 23.172 1.00 89.12 198 GLU A C 1
ATOM 1596 O O . GLU A 1 198 ? -15.018 9.423 22.995 1.00 89.12 198 GLU A O 1
ATOM 1601 N N . ASP A 1 199 ? -15.168 7.350 22.154 1.00 89.31 199 ASP A N 1
ATOM 1602 C CA . ASP A 1 199 ? -15.458 7.796 20.788 1.00 89.31 199 ASP A CA 1
ATOM 1603 C C . ASP A 1 199 ? -16.859 8.432 20.672 1.00 89.31 199 ASP A C 1
ATOM 1605 O O . ASP A 1 199 ? -17.007 9.403 19.927 1.00 89.31 199 ASP A O 1
ATOM 1609 N N . LEU A 1 200 ? -17.865 7.911 21.389 1.00 89.69 200 LEU A N 1
ATOM 1610 C CA . LEU A 1 200 ? -19.234 8.444 21.420 1.00 89.69 200 LEU A CA 1
ATOM 1611 C C . LEU A 1 200 ? -19.323 9.774 22.178 1.00 89.69 200 LEU A C 1
ATOM 1613 O O . LEU A 1 200 ? -20.053 10.659 21.744 1.00 89.69 200 LEU A O 1
ATOM 1617 N N . GLU A 1 201 ? -18.570 9.952 23.264 1.00 87.31 201 GLU A N 1
ATOM 1618 C CA . GLU A 1 201 ? -18.505 11.224 24.002 1.00 87.31 201 GLU A CA 1
ATOM 1619 C C . GLU A 1 201 ? -17.925 12.360 23.155 1.00 87.31 201 GLU A C 1
ATOM 1621 O O . GLU A 1 201 ? -18.335 13.513 23.270 1.00 87.31 201 GLU A O 1
ATOM 1626 N N . GLN A 1 202 ? -16.965 12.035 22.289 1.00 85.62 202 GLN A N 1
ATOM 1627 C CA . GLN A 1 202 ? -16.277 12.998 21.431 1.00 85.62 202 GLN A CA 1
ATOM 1628 C C . GLN A 1 202 ? -16.833 13.029 20.001 1.00 85.62 202 GLN A C 1
ATOM 1630 O O . GLN A 1 202 ? -16.157 13.531 19.097 1.00 85.62 202 GLN A O 1
ATOM 1635 N N . ILE A 1 203 ? -18.001 12.429 19.751 1.00 86.12 203 ILE A N 1
ATOM 1636 C CA . ILE A 1 203 ? -18.531 12.315 18.396 1.00 86.12 203 ILE A CA 1
ATOM 1637 C C . ILE A 1 203 ? -19.052 13.662 17.891 1.00 86.12 203 ILE A C 1
ATOM 1639 O O . ILE A 1 203 ? -19.820 14.353 18.554 1.00 86.12 203 ILE A O 1
ATOM 1643 N N . ASP A 1 204 ? -18.641 14.023 16.681 1.00 83.25 204 ASP A N 1
ATOM 1644 C CA . ASP A 1 204 ? -19.056 15.245 16.005 1.00 83.25 204 ASP A CA 1
ATOM 1645 C C . ASP A 1 204 ? -19.108 15.031 14.483 1.00 83.25 204 ASP A C 1
ATOM 1647 O O . ASP A 1 204 ? -18.765 13.962 13.963 1.00 83.25 204 ASP A O 1
ATOM 1651 N N . GLU A 1 205 ? -19.522 16.065 13.751 1.00 76.75 205 GLU A N 1
ATOM 1652 C CA . GLU A 1 205 ? -19.605 16.023 12.289 1.00 76.75 205 GLU A CA 1
ATOM 1653 C C . GLU A 1 205 ? -18.253 15.750 11.609 1.00 76.75 205 GLU A C 1
ATOM 1655 O O . GLU A 1 205 ? -18.208 15.108 10.558 1.00 76.75 205 GLU A O 1
ATOM 1660 N N . SER A 1 206 ? -17.133 16.173 12.207 1.00 73.62 206 SER A N 1
ATOM 1661 C CA . SER A 1 206 ? -15.790 15.949 11.655 1.00 73.62 206 SER A CA 1
ATOM 1662 C C . SER A 1 206 ? -15.381 14.473 11.713 1.00 73.62 206 SER A C 1
ATOM 1664 O O . SER A 1 206 ? -14.642 13.987 10.850 1.00 73.62 206 SER A O 1
ATOM 1666 N N . ARG A 1 207 ? -15.921 13.721 12.681 1.00 73.44 207 ARG A N 1
ATOM 1667 C CA . ARG A 1 207 ? -15.674 12.283 12.857 1.00 73.44 207 ARG A CA 1
ATOM 1668 C C . ARG A 1 207 ? -16.603 11.386 12.034 1.00 73.44 207 ARG A C 1
ATOM 1670 O O . ARG A 1 207 ? -16.381 10.177 12.011 1.00 73.44 207 ARG A O 1
ATOM 1677 N N . LEU A 1 208 ? -17.567 11.947 11.290 1.00 69.31 208 LEU A N 1
ATOM 1678 C CA . LEU A 1 208 ? -18.487 11.198 10.414 1.00 69.31 208 LEU A CA 1
ATOM 1679 C C . LEU A 1 208 ? -17.815 10.567 9.186 1.00 69.31 208 LEU A C 1
ATOM 1681 O O . LEU A 1 208 ? -18.350 9.619 8.597 1.00 69.31 208 LEU A O 1
ATOM 1685 N N . VAL A 1 209 ? -16.649 11.074 8.775 1.00 68.38 209 VAL A N 1
ATOM 1686 C CA . VAL A 1 209 ? -15.994 10.657 7.529 1.00 68.38 209 VAL A CA 1
ATOM 1687 C C . VAL A 1 209 ? -15.647 9.163 7.569 1.00 68.38 209 VAL A C 1
ATOM 1689 O O . VAL A 1 209 ? -14.788 8.700 8.323 1.00 68.38 209 VAL A O 1
ATOM 1692 N N . GLY A 1 210 ? -16.321 8.395 6.709 1.00 71.25 210 GLY A N 1
ATOM 1693 C CA . GLY A 1 210 ? -16.142 6.948 6.584 1.00 71.25 210 GLY A CA 1
ATOM 1694 C C . GLY A 1 210 ? -16.964 6.093 7.559 1.00 71.25 210 GLY A C 1
ATOM 1695 O O . GLY A 1 210 ? -16.793 4.877 7.546 1.00 71.25 210 GLY A O 1
ATOM 1696 N N . LEU A 1 211 ? -17.853 6.683 8.372 1.00 77.25 211 LEU A N 1
ATOM 1697 C CA . LEU A 1 211 ? -18.837 5.944 9.185 1.00 77.25 211 LEU A CA 1
ATOM 1698 C C . LEU A 1 211 ? -20.115 5.594 8.404 1.00 77.25 211 LEU A C 1
ATOM 1700 O O . LEU A 1 211 ? -20.862 4.713 8.818 1.00 77.25 211 LEU A O 1
ATOM 1704 N N . GLY A 1 212 ? -20.380 6.255 7.272 1.00 79.75 212 GLY A N 1
ATOM 1705 C CA . GLY A 1 212 ? -21.592 6.014 6.477 1.00 79.75 212 GLY A CA 1
ATOM 1706 C C . GLY A 1 212 ? -22.880 6.424 7.201 1.00 79.75 212 GLY A C 1
ATOM 1707 O O . GLY A 1 212 ? -23.890 5.730 7.075 1.00 79.75 212 GLY A O 1
ATOM 1708 N N . VAL A 1 213 ? -22.802 7.510 7.976 1.00 84.44 213 VAL A N 1
ATOM 1709 C CA . VAL A 1 213 ? -23.886 8.157 8.732 1.00 84.44 213 VAL A CA 1
ATOM 1710 C C . VAL A 1 213 ? -24.012 9.597 8.229 1.00 84.44 213 VAL A C 1
ATOM 1712 O O . VAL A 1 213 ? -22.990 10.251 8.008 1.00 84.44 213 VAL A O 1
ATOM 1715 N N . SER A 1 214 ? -25.236 10.086 8.015 1.00 86.88 214 SER A N 1
ATOM 1716 C CA . SER A 1 214 ? -25.466 11.477 7.603 1.00 86.88 214 SER A CA 1
ATOM 1717 C C . SER A 1 214 ? -25.454 12.446 8.798 1.00 86.88 214 SER A C 1
ATOM 1719 O O . SER A 1 214 ? -25.753 12.029 9.920 1.00 86.88 214 SER A O 1
ATOM 1721 N N . PRO A 1 215 ? -25.170 13.746 8.582 1.00 86.25 215 PRO A N 1
ATOM 1722 C CA . PRO A 1 215 ? -25.254 14.757 9.640 1.00 86.25 215 PRO A CA 1
ATOM 1723 C C . PRO A 1 215 ? -26.621 14.782 10.340 1.00 86.25 215 PRO A C 1
ATOM 1725 O O . PRO A 1 215 ? -26.682 14.806 11.566 1.00 86.25 215 PRO A O 1
ATOM 1728 N N . ASP A 1 216 ? -27.716 14.652 9.583 1.00 88.31 216 ASP A N 1
ATOM 1729 C CA . ASP A 1 216 ? -29.077 14.618 10.140 1.00 88.31 216 ASP A CA 1
ATOM 1730 C C . ASP A 1 216 ? -29.304 13.414 11.068 1.00 88.31 216 ASP A C 1
ATOM 1732 O O . ASP A 1 216 ? -29.946 13.532 12.112 1.00 88.31 216 ASP A O 1
ATOM 1736 N N . GLN A 1 217 ? -28.769 12.239 10.711 1.00 89.56 217 GLN A N 1
ATOM 1737 C CA . GLN A 1 217 ? -28.863 11.037 11.547 1.00 89.56 217 GLN A CA 1
ATOM 1738 C C . GLN A 1 217 ? -28.110 11.216 12.865 1.00 89.56 217 GLN A C 1
ATOM 1740 O O . GLN A 1 217 ? -28.622 10.832 13.917 1.00 89.56 217 GLN A O 1
ATOM 1745 N N . LEU A 1 218 ? -26.924 11.829 12.816 1.00 88.56 218 LEU A N 1
ATOM 1746 C CA . LEU A 1 218 ? -26.152 12.135 14.015 1.00 88.56 218 LEU A CA 1
ATOM 1747 C C . LEU A 1 218 ? -26.877 13.157 14.898 1.00 88.56 218 LEU A C 1
ATOM 1749 O O . LEU A 1 218 ? -27.000 12.933 16.098 1.00 88.56 218 LEU A O 1
ATOM 1753 N N . ALA A 1 219 ? -27.392 14.243 14.317 1.00 88.44 219 ALA A N 1
ATOM 1754 C CA . ALA A 1 219 ? -28.101 15.285 15.056 1.00 88.44 219 ALA A CA 1
ATOM 1755 C C . ALA A 1 219 ? -29.334 14.732 15.790 1.00 88.44 219 ALA A C 1
ATOM 1757 O O . ALA A 1 219 ? -29.537 15.024 16.969 1.00 88.44 219 ALA A O 1
ATOM 1758 N N . ASN A 1 220 ? -30.116 13.878 15.121 1.00 90.19 220 ASN A N 1
ATOM 1759 C CA . ASN A 1 220 ? -31.268 13.211 15.730 1.00 90.19 220 ASN A CA 1
ATOM 1760 C C . ASN A 1 220 ? -30.855 12.312 16.902 1.00 90.19 220 ASN A C 1
ATOM 1762 O O . ASN A 1 220 ? -31.491 12.334 17.956 1.00 90.19 220 ASN A O 1
ATOM 1766 N N . TRP A 1 221 ? -29.781 11.536 16.741 1.00 92.38 221 TRP A N 1
ATOM 1767 C CA . TRP A 1 221 ? -29.279 10.683 17.814 1.00 92.38 221 TRP A CA 1
ATOM 1768 C C . TRP A 1 221 ? -28.733 11.497 18.993 1.00 92.38 221 TRP A C 1
ATOM 1770 O O . TRP A 1 221 ? -29.065 11.191 20.133 1.00 92.38 221 TRP A O 1
ATOM 1780 N N . LEU A 1 222 ? -27.980 12.575 18.747 1.00 88.44 222 LEU A N 1
ATOM 1781 C CA . LEU A 1 222 ? -27.453 13.451 19.800 1.00 88.44 222 LEU A CA 1
ATOM 1782 C C . LEU A 1 222 ? -28.570 14.077 20.646 1.00 88.44 222 LEU A C 1
ATOM 1784 O O . LEU A 1 222 ? -28.428 14.181 21.866 1.00 88.44 222 LEU A O 1
ATOM 1788 N N . GLN A 1 223 ? -29.700 14.444 20.029 1.00 88.94 223 GLN A N 1
ATOM 1789 C CA . GLN A 1 223 ? -30.866 14.944 20.763 1.00 88.94 223 GLN A CA 1
ATOM 1790 C C . GLN A 1 223 ? -31.426 13.895 21.727 1.00 88.94 223 GLN A C 1
ATOM 1792 O O . GLN A 1 223 ? -31.730 14.228 22.870 1.00 88.94 223 GLN A O 1
ATOM 1797 N N . LEU A 1 224 ? -31.531 12.636 21.290 1.00 87.25 224 LEU A N 1
ATOM 1798 C CA . LEU A 1 224 ? -31.977 11.529 22.142 1.00 87.25 224 LEU A CA 1
ATOM 1799 C C . LEU A 1 224 ? -30.952 11.217 23.239 1.00 87.25 224 LEU A C 1
ATOM 1801 O O . LEU A 1 224 ? -31.321 11.002 24.390 1.00 87.25 224 LEU A O 1
ATOM 1805 N N . TYR A 1 225 ? -29.668 11.216 22.884 1.00 86.31 225 TYR A N 1
ATOM 1806 C CA . TYR A 1 225 ? -28.564 10.889 23.781 1.00 86.31 225 TYR A CA 1
ATOM 1807 C C . TYR A 1 225 ? -28.474 11.879 24.946 1.00 86.31 225 TYR A C 1
ATOM 1809 O O . TYR A 1 225 ? -28.426 11.461 26.097 1.00 86.31 225 TYR A O 1
ATOM 1817 N N . THR A 1 226 ? -28.562 13.180 24.657 1.00 83.12 226 THR A N 1
ATOM 1818 C CA . THR A 1 226 ? -28.493 14.262 25.662 1.00 83.12 226 THR A CA 1
ATOM 1819 C C . THR A 1 226 ? -29.731 14.335 26.566 1.00 83.12 226 THR A C 1
ATOM 1821 O O . THR A 1 226 ? -29.714 14.993 27.598 1.00 83.12 226 THR A O 1
ATOM 1824 N N . GLN A 1 227 ? -30.850 13.723 26.167 1.00 77.56 227 GLN A N 1
ATOM 1825 C CA . GLN A 1 227 ? -32.070 13.701 26.983 1.00 77.56 227 GLN A CA 1
ATOM 1826 C C . GLN A 1 227 ? -32.086 12.568 28.012 1.00 77.56 227 GLN A C 1
ATOM 1828 O O . GLN A 1 227 ? -32.863 12.628 28.964 1.00 77.56 227 GLN A O 1
ATOM 1833 N N . ILE A 1 228 ? -31.296 11.517 27.788 1.00 76.38 228 ILE A N 1
ATOM 1834 C CA . ILE A 1 228 ? -31.358 10.261 28.546 1.00 76.38 228 ILE A CA 1
ATOM 1835 C C . ILE A 1 228 ? -30.105 10.047 29.401 1.00 76.38 228 ILE A C 1
ATOM 1837 O O . ILE A 1 228 ? -30.204 9.392 30.439 1.00 76.38 228 ILE A O 1
ATOM 1841 N N . ASN A 1 229 ? -28.971 10.617 28.990 1.00 60.88 229 ASN A N 1
ATOM 1842 C CA . ASN A 1 229 ? -27.718 10.660 29.744 1.00 60.88 229 ASN A CA 1
ATOM 1843 C C . ASN A 1 229 ? -27.474 12.065 30.296 1.00 60.88 229 ASN A C 1
ATOM 1845 O O . ASN A 1 229 ? -26.976 12.158 31.439 1.00 60.88 229 ASN A O 1
#

Radius of gyration: 23.8 Å; chains: 1; bounding box: 56×34×57 Å

pLDDT: mean 89.67, std 8.76, range [58.72, 98.38]

Foldseek 3Di:
DQCPPPDDPVQVPAFDQAWDDDPPAPFTADNHLVVLVVQVVVLVVVLVVDPDLQCSLLSLQLSQLQRCRGPDCSNVVSLVSSQVSQVVVLHQRFDLPVPDPVLVVVCSNCCRHVVDNVSVVVSRVVRRVVSVVVVVVVCVVVVHDPLCSVCVVVLLQLLLCCLQVLAEDPRNLVSLQVSLVVPHDPVSRVVSSVVSVVCVVPDDPVVCVPSPADNVSNVSSVVSHVVRD